Protein AF-X0Y8G6-F1 (afdb_monomer)

Nearest PDB structures (foldseek):
  4ij6-assembly1_B  TM=9.701E-01  e=2.044E-17  Hydrogenobacter thermophilus TK-6
  4ij5-assembly1_B  TM=9.706E-01  e=1.224E-16  Hydrogenobacter thermophilus TK-6
  1ebb-assembly1_A  TM=9.649E-01  e=7.868E-13  Geobacillus stearothermophilus
  6nru-assembly5_E  TM=8.927E-01  e=8.252E-11  Shigella flexneri 2a
  6e4b-assembly2_C  TM=8.957E-01  e=1.330E-10  Escherichia coli K-12

Secondary structure (DSSP, 8-state):
-------HHHHHHHHHHHHHHTTS-EEEEEE-SSHHHHHHHHHHHHHHT-PEEE-GGGPPP--GGGTT--HHHHHHH-HHHHHHHHH-GGG---TTS--HHHHHHHHHHHHHHHHHHSTT-EEEEE--HHHHHHHHHHHTT--GGGGGGS---TT-EEEEEEETTEEEEEEEEE-GGGTT-

Sequence (181 aa):
WVDIDLDETGLRQAEAVAARVARWEVAAIYSSPLRRAVATAQIIANRLSLPVVPLEGINDMNFGIWQGLSIGEVKENYPELFDLWRYSPQRLEIPQGESLEDVRKRVVATIDDLTARHESATVALVTHRVVCKVLLCHLLGLDNSHFWQIAQDATAINLFEITEGKATVTLLNDTCHLRAL

Structure (mmCIF, N/CA/C/O backbone):
data_AF-X0Y8G6-F1
#
_entry.id   AF-X0Y8G6-F1
#
loop_
_atom_site.group_PDB
_atom_site.id
_atom_site.type_symbol
_atom_site.label_atom_id
_atom_site.label_alt_id
_atom_site.label_comp_id
_atom_site.label_asym_id
_atom_site.label_entity_id
_atom_site.label_seq_id
_atom_site.pdbx_PDB_ins_code
_atom_site.Cartn_x
_atom_site.Cartn_y
_atom_site.Cartn_z
_atom_site.occupancy
_atom_site.B_iso_or_equiv
_atom_site.auth_seq_id
_atom_site.auth_comp_id
_atom_site.auth_asym_id
_atom_site.auth_atom_id
_atom_site.pdbx_PDB_model_num
ATOM 1 N N . TRP A 1 1 ? -13.066 9.972 1.478 1.00 86.44 1 TRP A N 1
ATOM 2 C CA . TRP A 1 1 ? -11.636 9.972 1.834 1.00 86.44 1 TRP A CA 1
ATOM 3 C C . TRP A 1 1 ? -11.166 11.388 2.066 1.00 86.44 1 TRP A C 1
ATOM 5 O O . TRP A 1 1 ? -11.533 12.264 1.293 1.00 86.44 1 TRP A O 1
ATOM 15 N N . VAL A 1 2 ? -10.364 11.609 3.102 1.00 85.94 2 VAL A N 1
ATOM 16 C CA . VAL A 1 2 ? -9.588 12.840 3.253 1.00 85.94 2 VAL A CA 1
ATOM 17 C C . VAL A 1 2 ? -8.420 12.802 2.267 1.00 85.94 2 VAL A C 1
ATOM 19 O O . VAL A 1 2 ? -7.620 11.856 2.256 1.00 85.94 2 VAL A O 1
ATOM 22 N N . ASP A 1 3 ? -8.354 13.821 1.418 1.00 90.44 3 ASP A N 1
ATOM 23 C CA . ASP A 1 3 ? -7.366 13.934 0.355 1.00 90.44 3 ASP A CA 1
ATOM 24 C C . ASP A 1 3 ? -6.454 15.132 0.617 1.00 90.44 3 ASP A C 1
ATOM 26 O O . ASP A 1 3 ? -6.884 16.284 0.592 1.00 90.44 3 ASP A O 1
ATOM 30 N N . ILE A 1 4 ? -5.204 14.830 0.950 1.00 92.50 4 ILE A N 1
ATOM 31 C CA . ILE A 1 4 ? -4.207 15.787 1.430 1.00 92.50 4 ILE A CA 1
ATOM 32 C C . ILE A 1 4 ? -2.941 15.668 0.594 1.00 92.50 4 ILE A C 1
ATOM 34 O O . ILE A 1 4 ? -2.627 14.592 0.075 1.00 92.50 4 ILE A O 1
ATOM 38 N N . ASP A 1 5 ? -2.228 16.783 0.484 1.00 95.88 5 ASP A N 1
ATOM 39 C CA . ASP A 1 5 ? -0.927 16.848 -0.171 1.00 95.88 5 ASP A CA 1
ATOM 40 C C . ASP A 1 5 ? 0.184 16.258 0.707 1.00 95.88 5 ASP A C 1
ATOM 42 O O . ASP A 1 5 ? 0.020 16.058 1.913 1.00 95.88 5 ASP A O 1
ATOM 46 N N . LEU A 1 6 ? 1.329 15.976 0.082 1.00 96.69 6 LEU A N 1
ATOM 47 C CA . LEU A 1 6 ? 2.559 15.665 0.806 1.00 96.69 6 LEU A CA 1
ATOM 48 C C . LEU A 1 6 ? 3.086 16.922 1.506 1.00 96.69 6 LEU A C 1
ATOM 50 O O . LEU A 1 6 ? 3.032 18.017 0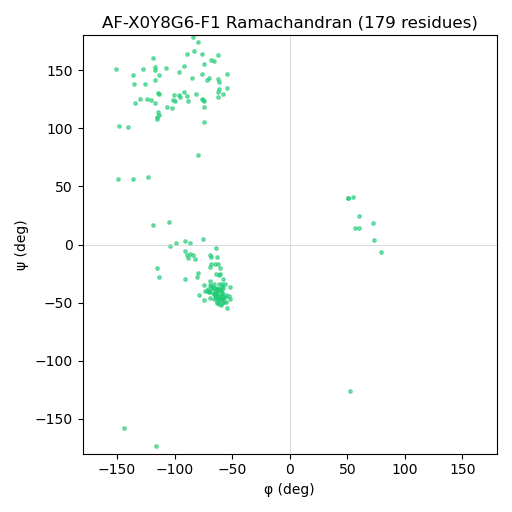.947 1.00 96.69 6 LEU A O 1
ATOM 54 N N . ASP A 1 7 ? 3.647 16.744 2.699 1.00 97.44 7 ASP A N 1
ATOM 55 C CA . ASP A 1 7 ? 4.467 17.768 3.343 1.00 97.44 7 ASP A CA 1
ATOM 56 C C . ASP A 1 7 ? 5.927 17.716 2.840 1.00 97.44 7 ASP A C 1
ATOM 58 O O . ASP A 1 7 ? 6.303 16.870 2.023 1.00 97.44 7 ASP A O 1
ATOM 62 N N . GLU A 1 8 ? 6.774 18.625 3.332 1.00 97.50 8 GLU A N 1
ATOM 63 C CA . GLU A 1 8 ? 8.194 18.689 2.953 1.00 97.50 8 GLU A CA 1
ATOM 64 C C . GLU A 1 8 ? 8.955 17.389 3.256 1.00 97.50 8 GLU A C 1
ATOM 66 O O . GLU A 1 8 ? 9.834 16.983 2.490 1.00 97.50 8 GLU A O 1
ATOM 71 N N . THR A 1 9 ? 8.609 16.709 4.353 1.00 97.81 9 THR A N 1
ATOM 72 C CA . THR A 1 9 ? 9.230 15.430 4.717 1.00 97.81 9 THR A CA 1
ATOM 73 C C . THR A 1 9 ? 8.808 14.348 3.729 1.00 97.81 9 THR A C 1
ATOM 75 O O . THR A 1 9 ? 9.664 13.637 3.203 1.00 97.81 9 THR A O 1
ATOM 78 N N . GLY A 1 10 ? 7.518 14.269 3.407 1.00 98.06 10 GLY A N 1
ATOM 79 C CA . GLY A 1 10 ? 6.951 13.348 2.429 1.00 98.06 10 GLY A CA 1
ATOM 80 C C . GLY A 1 10 ? 7.537 13.540 1.032 1.00 98.06 10 GLY A C 1
ATOM 81 O O . GLY A 1 10 ? 7.837 12.554 0.365 1.00 98.06 10 GLY A O 1
ATOM 82 N N . LEU A 1 11 ? 7.790 14.782 0.609 1.00 98.38 11 LEU A N 1
ATOM 83 C CA . LEU A 1 11 ? 8.470 15.071 -0.660 1.00 98.38 11 LEU A CA 1
ATOM 84 C C . LEU A 1 11 ? 9.909 14.530 -0.676 1.00 98.38 11 LEU A C 1
ATOM 86 O O . LEU A 1 11 ? 10.308 13.857 -1.626 1.00 98.38 11 LEU A O 1
ATOM 90 N N . ARG A 1 12 ? 10.684 14.760 0.393 1.00 98.31 12 ARG A N 1
ATOM 91 C CA . ARG A 1 12 ? 12.059 14.234 0.515 1.00 98.31 12 ARG A CA 1
ATOM 92 C C . ARG A 1 12 ? 12.090 12.704 0.550 1.00 98.31 12 ARG A C 1
ATOM 94 O O . ARG A 1 12 ? 12.954 12.089 -0.074 1.00 98.31 12 ARG A O 1
ATOM 101 N N . GLN A 1 13 ? 11.142 12.091 1.255 1.00 98.62 13 GLN A N 1
ATOM 102 C CA . GLN A 1 13 ? 10.979 10.638 1.306 1.00 98.62 13 GLN A CA 1
ATOM 103 C C . GLN A 1 13 ? 10.600 10.063 -0.068 1.00 98.62 13 GLN A C 1
ATOM 105 O O . GLN A 1 13 ? 11.185 9.068 -0.495 1.00 98.62 13 GLN A O 1
ATOM 110 N N . ALA A 1 14 ? 9.692 10.720 -0.797 1.00 98.62 14 ALA A N 1
ATOM 111 C CA . ALA A 1 14 ? 9.292 10.326 -2.146 1.00 98.62 14 ALA A CA 1
ATOM 112 C C . ALA A 1 14 ? 10.473 10.352 -3.139 1.00 98.62 14 ALA A C 1
ATOM 114 O O . ALA A 1 14 ? 10.628 9.445 -3.957 1.00 98.62 14 ALA A O 1
ATOM 115 N N . GLU A 1 15 ? 11.360 11.343 -3.035 1.00 98.50 15 GLU A N 1
ATOM 116 C CA . GLU A 1 15 ? 12.586 11.386 -3.841 1.00 98.50 15 GLU A CA 1
ATOM 117 C C . GLU A 1 15 ? 13.557 10.248 -3.505 1.00 98.50 15 GLU A C 1
ATOM 119 O O . GLU A 1 15 ? 14.121 9.608 -4.401 1.00 98.50 15 GLU A O 1
ATOM 124 N N . ALA A 1 16 ? 13.731 9.949 -2.216 1.00 98.56 16 ALA A N 1
ATOM 125 C CA . ALA A 1 16 ? 14.598 8.863 -1.773 1.00 98.56 16 ALA A CA 1
ATOM 126 C C . ALA A 1 16 ? 14.076 7.489 -2.225 1.00 98.56 16 ALA A C 1
ATOM 128 O O . ALA A 1 16 ? 14.856 6.663 -2.716 1.00 98.56 16 ALA A O 1
ATOM 129 N N . VAL A 1 17 ? 12.764 7.239 -2.116 1.00 98.62 17 VAL A N 1
ATOM 130 C CA . VAL A 1 17 ? 12.170 5.981 -2.588 1.00 98.62 17 VAL A CA 1
ATOM 131 C C . VAL A 1 17 ? 12.238 5.884 -4.109 1.00 98.62 17 VAL A C 1
ATOM 133 O O . VAL A 1 17 ? 12.571 4.821 -4.622 1.00 98.62 17 VAL A O 1
ATOM 136 N N . ALA A 1 18 ? 12.057 6.983 -4.848 1.00 98.56 18 ALA A N 1
ATOM 137 C CA . ALA A 1 18 ? 12.226 6.990 -6.299 1.00 98.56 18 ALA A CA 1
ATOM 138 C C . ALA A 1 18 ? 13.650 6.588 -6.713 1.00 98.56 18 ALA A C 1
ATOM 140 O O . ALA A 1 18 ? 13.821 5.755 -7.605 1.00 98.56 18 ALA A O 1
ATOM 141 N N . ALA A 1 19 ? 14.681 7.116 -6.043 1.00 98.12 19 ALA A N 1
ATOM 142 C CA . ALA A 1 19 ? 16.067 6.706 -6.279 1.00 98.12 19 ALA A CA 1
ATOM 143 C C . ALA A 1 19 ? 16.294 5.216 -5.974 1.00 98.12 19 ALA A C 1
ATOM 145 O O . ALA A 1 19 ? 17.008 4.528 -6.705 1.00 98.12 19 ALA A O 1
ATOM 146 N N . ARG A 1 20 ? 15.665 4.696 -4.914 1.00 97.94 20 ARG A N 1
ATOM 147 C CA . ARG A 1 20 ? 15.754 3.280 -4.546 1.00 97.94 20 ARG A CA 1
ATOM 148 C C . ARG A 1 20 ? 15.039 2.371 -5.544 1.00 97.94 20 ARG A C 1
ATOM 150 O O . ARG A 1 20 ? 15.587 1.309 -5.848 1.00 97.94 20 ARG A O 1
ATOM 157 N N . VAL A 1 21 ? 13.866 2.784 -6.028 1.00 98.00 21 VAL A N 1
ATOM 158 C CA . VAL A 1 21 ? 13.015 2.054 -6.983 1.00 98.00 21 VAL A CA 1
ATOM 159 C C . VAL A 1 21 ? 13.651 1.983 -8.374 1.00 98.00 21 VAL A C 1
ATOM 161 O O . VAL A 1 21 ? 13.553 0.958 -9.038 1.00 98.00 21 VAL A O 1
ATOM 164 N N . ALA A 1 22 ? 14.424 2.994 -8.772 1.00 97.25 22 ALA A N 1
ATOM 165 C CA . ALA A 1 22 ? 15.166 2.996 -10.039 1.00 97.25 22 ALA A CA 1
ATOM 166 C C . ALA A 1 22 ? 16.265 1.934 -10.171 1.00 97.25 22 ALA A C 1
ATOM 168 O O . ALA A 1 22 ? 16.897 1.827 -11.217 1.00 97.25 22 ALA A O 1
ATOM 169 N N . ARG A 1 23 ? 16.501 1.140 -9.124 1.00 97.19 23 ARG A N 1
ATOM 170 C CA . ARG A 1 23 ? 17.415 -0.005 -9.168 1.00 97.19 23 ARG A CA 1
ATOM 171 C C . ARG A 1 23 ? 16.765 -1.281 -9.710 1.00 97.19 23 ARG A C 1
ATOM 173 O O . ARG A 1 23 ? 17.485 -2.253 -9.909 1.00 97.19 23 ARG A O 1
ATOM 180 N N . TRP A 1 24 ? 15.447 -1.290 -9.896 1.00 97.56 24 TRP A N 1
ATOM 181 C CA . TRP A 1 24 ? 14.709 -2.389 -10.517 1.00 97.56 24 TRP A CA 1
ATOM 182 C C . TRP A 1 24 ? 14.231 -1.991 -11.917 1.00 97.56 24 TRP A C 1
ATOM 184 O O . TRP A 1 24 ? 13.965 -0.817 -12.177 1.00 97.56 24 TRP A O 1
ATOM 194 N N . GLU A 1 25 ? 14.078 -2.976 -12.801 1.00 96.94 25 GLU A N 1
ATOM 195 C CA . GLU A 1 25 ? 13.485 -2.795 -14.131 1.00 96.94 25 GLU A CA 1
ATOM 196 C C . GLU A 1 25 ? 11.954 -2.752 -14.029 1.00 96.94 25 GLU A C 1
ATOM 198 O O . GLU A 1 25 ? 11.255 -3.732 -14.280 1.00 96.94 25 GLU A O 1
ATOM 203 N N . VAL A 1 26 ? 11.423 -1.610 -13.589 1.00 98.38 26 VAL A N 1
ATOM 204 C CA . VAL A 1 26 ? 9.975 -1.391 -13.469 1.00 98.38 26 VAL A CA 1
ATOM 205 C C . VAL A 1 26 ? 9.372 -1.153 -14.855 1.00 98.38 26 VAL A C 1
ATOM 207 O O . VAL A 1 26 ? 9.788 -0.244 -15.565 1.00 98.38 26 VAL A O 1
ATOM 210 N N . ALA A 1 27 ? 8.362 -1.939 -15.219 1.00 98.19 27 ALA A N 1
ATOM 211 C CA . ALA A 1 27 ? 7.655 -1.841 -16.495 1.00 98.19 27 ALA A CA 1
ATOM 212 C C . ALA A 1 27 ? 6.426 -0.917 -16.434 1.00 98.19 27 ALA A C 1
ATOM 214 O O . ALA A 1 27 ? 6.056 -0.305 -17.435 1.00 98.19 27 ALA A O 1
ATOM 215 N N . ALA A 1 28 ? 5.782 -0.805 -15.268 1.00 98.31 28 ALA A N 1
ATOM 216 C CA . ALA A 1 28 ? 4.602 0.034 -15.079 1.00 98.31 28 ALA A CA 1
ATOM 217 C C . ALA A 1 28 ? 4.484 0.551 -13.640 1.00 98.31 28 ALA A C 1
ATOM 219 O O . ALA A 1 28 ? 4.902 -0.114 -12.689 1.00 98.31 28 ALA A O 1
ATOM 220 N N . ILE A 1 29 ? 3.871 1.728 -13.490 1.00 98.75 29 ILE A N 1
ATOM 221 C CA . ILE A 1 29 ? 3.595 2.360 -12.198 1.00 98.75 29 ILE A CA 1
ATOM 222 C C . ILE A 1 29 ? 2.090 2.567 -12.066 1.00 98.75 29 ILE A C 1
ATOM 224 O O . ILE A 1 29 ? 1.473 3.243 -12.892 1.00 98.75 29 ILE A O 1
ATOM 228 N N . TYR A 1 30 ? 1.517 2.033 -10.993 1.00 98.81 30 TYR A N 1
ATOM 229 C CA . TYR A 1 30 ? 0.129 2.261 -10.616 1.00 98.81 30 TYR A CA 1
ATOM 230 C C . TYR A 1 30 ? 0.048 3.043 -9.314 1.00 98.81 30 TYR A C 1
ATOM 232 O O . TYR A 1 30 ? 0.865 2.861 -8.409 1.00 98.81 30 TYR A O 1
ATOM 240 N N . SER A 1 31 ? -0.965 3.892 -9.203 1.00 98.81 31 SER A N 1
ATOM 241 C CA . SER A 1 31 ? -1.185 4.687 -8.000 1.00 98.81 31 SER A CA 1
ATOM 242 C C . SER A 1 31 ? -2.645 4.696 -7.588 1.00 98.81 31 SER A C 1
ATOM 244 O O . SER A 1 31 ? -3.540 4.715 -8.432 1.00 98.81 31 SER A O 1
ATOM 246 N N . SER A 1 32 ? -2.884 4.735 -6.279 1.00 98.56 32 SER A N 1
ATOM 247 C CA . SER A 1 32 ? -4.166 5.203 -5.759 1.00 98.56 32 SER A CA 1
ATOM 248 C C . SER A 1 32 ? -4.480 6.602 -6.311 1.00 98.56 32 SER A C 1
ATOM 250 O O . SER A 1 32 ? -3.569 7.416 -6.461 1.00 98.56 32 SER A O 1
ATOM 252 N N . PRO A 1 33 ? -5.763 6.929 -6.547 1.00 97.56 33 PRO A N 1
ATOM 253 C CA . PRO A 1 33 ? -6.157 8.243 -7.058 1.00 97.56 33 PRO A CA 1
ATOM 254 C C . PRO A 1 33 ? -5.938 9.404 -6.070 1.00 97.56 33 PRO A C 1
ATOM 256 O O . PRO A 1 33 ? -6.058 10.558 -6.471 1.00 97.56 33 PRO A O 1
ATOM 259 N N . LEU A 1 34 ? -5.638 9.144 -4.789 1.00 97.62 34 LEU A N 1
ATOM 260 C CA . LEU A 1 34 ? -5.465 10.209 -3.791 1.00 97.62 34 LEU A CA 1
ATOM 261 C C . LEU A 1 34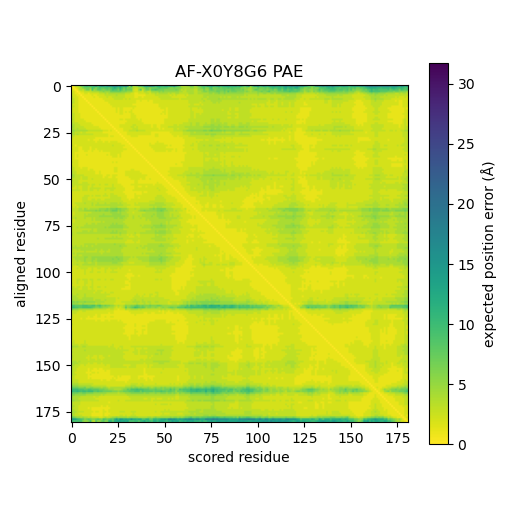 ? -4.169 10.989 -4.022 1.00 97.62 34 LEU A C 1
ATOM 263 O O . LEU A 1 34 ? -3.119 10.404 -4.298 1.00 97.62 34 LEU A O 1
ATOM 267 N N . ARG A 1 35 ? -4.215 12.309 -3.824 1.00 97.62 35 ARG A N 1
ATOM 268 C CA . ARG A 1 35 ? -3.145 13.261 -4.168 1.00 97.62 35 ARG A CA 1
ATOM 269 C C . ARG A 1 35 ? -1.793 12.878 -3.584 1.00 97.62 35 ARG A C 1
ATOM 271 O O . ARG A 1 35 ? -0.808 12.872 -4.312 1.00 97.62 35 ARG A O 1
ATOM 278 N N . ARG A 1 36 ? -1.737 12.470 -2.312 1.00 98.00 36 ARG A N 1
ATOM 279 C CA . ARG A 1 36 ? -0.501 11.980 -1.663 1.00 98.00 36 ARG A CA 1
ATOM 280 C C . ARG A 1 36 ? 0.143 10.777 -2.370 1.00 98.00 36 ARG A C 1
ATOM 282 O O . ARG A 1 36 ? 1.370 10.691 -2.451 1.00 98.00 36 ARG A O 1
ATOM 289 N N . ALA A 1 37 ? -0.669 9.856 -2.892 1.00 98.56 37 ALA A N 1
ATOM 290 C CA . ALA A 1 37 ? -0.189 8.680 -3.611 1.00 98.56 37 ALA A CA 1
ATOM 291 C C . ALA A 1 37 ? 0.198 9.052 -5.046 1.00 98.56 37 ALA A C 1
ATOM 293 O O . ALA A 1 37 ? 1.270 8.669 -5.509 1.00 98.56 37 ALA A O 1
ATOM 294 N N . VAL A 1 38 ? -0.619 9.861 -5.728 1.00 98.56 38 VAL A N 1
ATOM 295 C CA . VAL A 1 38 ? -0.319 10.385 -7.069 1.00 98.56 38 VAL A CA 1
ATOM 296 C C . VAL A 1 38 ? 0.986 11.181 -7.070 1.00 98.56 38 VAL A C 1
ATOM 298 O O . VAL A 1 38 ? 1.834 10.933 -7.918 1.00 98.56 38 VAL A O 1
ATOM 301 N N . ALA A 1 39 ? 1.198 12.072 -6.101 1.00 98.56 39 ALA A N 1
ATOM 302 C CA . ALA A 1 39 ? 2.418 12.870 -5.991 1.00 98.56 39 ALA A CA 1
ATOM 303 C C . ALA A 1 39 ? 3.664 11.989 -5.800 1.00 98.56 39 ALA A C 1
ATOM 305 O O . ALA A 1 39 ? 4.642 12.140 -6.531 1.00 98.56 39 ALA A O 1
ATOM 306 N N . THR A 1 40 ? 3.607 11.015 -4.883 1.00 98.81 40 THR A N 1
ATOM 307 C CA . THR A 1 40 ? 4.696 10.042 -4.685 1.00 98.81 40 THR A CA 1
ATOM 308 C C . THR A 1 40 ? 4.959 9.232 -5.960 1.00 98.81 40 THR A C 1
ATOM 310 O O . THR A 1 40 ? 6.105 9.095 -6.387 1.00 98.81 40 THR A O 1
ATOM 313 N N . ALA A 1 41 ? 3.904 8.732 -6.609 1.00 98.81 41 ALA A N 1
ATOM 314 C CA . ALA A 1 41 ? 4.013 7.979 -7.855 1.00 98.81 41 ALA A CA 1
ATOM 315 C C . ALA A 1 41 ? 4.599 8.819 -8.992 1.00 98.81 41 ALA A C 1
ATOM 317 O O . ALA A 1 41 ? 5.411 8.305 -9.753 1.00 98.81 41 ALA A O 1
ATOM 318 N N . GLN A 1 42 ? 4.243 10.102 -9.083 1.00 98.75 42 GLN A N 1
ATOM 319 C CA . GLN A 1 42 ? 4.760 11.007 -10.104 1.00 98.75 42 GLN A CA 1
ATOM 320 C C . GLN A 1 42 ? 6.262 11.252 -9.934 1.00 98.75 42 GLN A C 1
ATOM 322 O O . GLN A 1 42 ? 6.991 11.287 -10.921 1.00 98.75 42 GLN A O 1
ATOM 327 N N . ILE A 1 43 ? 6.743 11.370 -8.695 1.00 98.81 43 ILE A N 1
ATOM 328 C CA . ILE A 1 43 ? 8.178 11.506 -8.402 1.00 98.81 43 ILE A CA 1
ATOM 329 C C . ILE A 1 43 ? 8.944 10.243 -8.838 1.00 98.81 43 ILE A C 1
ATOM 331 O O . ILE A 1 43 ? 9.994 10.342 -9.477 1.00 98.81 43 ILE A O 1
ATOM 335 N N . ILE A 1 44 ? 8.389 9.052 -8.583 1.00 98.81 44 ILE A N 1
ATOM 336 C CA . ILE A 1 44 ? 8.952 7.780 -9.067 1.00 98.81 44 ILE A CA 1
ATOM 337 C C . ILE A 1 44 ? 8.934 7.735 -10.604 1.00 98.81 44 ILE A C 1
ATOM 339 O O . ILE A 1 44 ? 9.964 7.490 -11.230 1.00 98.81 44 ILE A O 1
ATOM 343 N N . ALA A 1 45 ? 7.789 8.031 -11.214 1.00 98.50 45 ALA A N 1
ATOM 344 C CA . ALA A 1 45 ? 7.570 8.047 -12.658 1.00 98.50 45 ALA A CA 1
ATOM 345 C C . ALA A 1 45 ? 8.529 8.971 -13.405 1.00 98.50 45 ALA A C 1
ATOM 347 O O . ALA A 1 45 ? 9.128 8.553 -14.394 1.00 98.50 45 ALA A O 1
ATOM 348 N N . ASN A 1 46 ? 8.736 10.189 -12.904 1.00 98.50 46 ASN A N 1
ATOM 349 C CA . ASN A 1 46 ? 9.655 11.155 -13.501 1.00 98.50 46 ASN A CA 1
ATOM 350 C C . ASN A 1 46 ? 11.084 10.605 -13.562 1.00 98.50 46 ASN A C 1
ATOM 352 O O . ASN A 1 46 ? 11.767 10.776 -14.568 1.00 98.50 46 ASN A O 1
ATOM 356 N N . ARG A 1 47 ? 11.530 9.909 -12.509 1.00 98.25 47 ARG A N 1
ATOM 357 C CA . ARG A 1 47 ? 12.863 9.297 -12.475 1.00 98.25 47 ARG A CA 1
ATOM 358 C C . ARG A 1 47 ? 12.990 8.116 -13.440 1.00 98.25 47 ARG A C 1
ATOM 360 O O . ARG A 1 47 ? 14.063 7.918 -13.999 1.00 98.25 47 ARG A O 1
ATOM 367 N N . LEU A 1 48 ? 11.922 7.344 -13.633 1.00 98.12 48 LEU A N 1
ATOM 368 C CA . LEU A 1 48 ? 11.916 6.163 -14.506 1.00 98.12 48 LEU A CA 1
ATOM 369 C C . LEU A 1 48 ? 11.508 6.465 -15.952 1.00 98.12 48 LEU A C 1
ATOM 371 O O . LEU A 1 48 ? 11.583 5.579 -16.794 1.00 98.12 48 LEU A O 1
ATOM 375 N N . SER A 1 49 ? 11.094 7.699 -16.254 1.00 98.12 49 SER A N 1
ATOM 376 C CA . SER A 1 49 ? 10.497 8.078 -17.544 1.00 98.12 49 SER A CA 1
ATOM 377 C C . SER A 1 49 ? 9.285 7.213 -17.927 1.00 98.12 49 SER A C 1
ATOM 379 O O . SER A 1 49 ? 9.119 6.833 -19.085 1.00 98.12 49 SER A O 1
ATOM 381 N N . LEU A 1 50 ? 8.428 6.904 -16.948 1.00 98.31 50 LEU A N 1
ATOM 382 C CA . LEU A 1 50 ? 7.213 6.096 -17.117 1.00 98.31 50 LEU A CA 1
ATOM 383 C C . LEU A 1 50 ? 5.955 6.916 -16.801 1.00 98.31 50 LEU A C 1
ATOM 385 O O . LEU A 1 50 ? 6.021 7.832 -15.985 1.00 98.31 50 LEU A O 1
ATOM 389 N N . PRO A 1 51 ? 4.791 6.598 -17.392 1.00 98.12 51 PRO A N 1
ATOM 390 C CA . PRO A 1 51 ? 3.524 7.189 -16.973 1.00 98.12 51 PRO A CA 1
ATOM 391 C C . PRO A 1 51 ? 3.038 6.598 -15.639 1.00 98.12 51 PRO A C 1
ATOM 393 O O . PRO A 1 51 ? 3.344 5.453 -15.301 1.00 98.12 51 PRO A O 1
ATOM 396 N N . VAL A 1 52 ? 2.214 7.359 -14.912 1.00 98.56 52 VAL A N 1
ATOM 397 C CA . VAL A 1 52 ? 1.449 6.856 -13.760 1.00 98.56 52 VAL A CA 1
ATOM 398 C C . VAL A 1 52 ? 0.051 6.465 -14.223 1.00 98.56 52 VAL A C 1
ATOM 400 O O . VAL A 1 52 ? -0.655 7.279 -14.819 1.00 98.56 52 VAL A O 1
ATOM 403 N N . VAL A 1 53 ? -0.370 5.239 -13.918 1.00 98.31 53 VAL A N 1
ATOM 404 C CA . VAL A 1 53 ? -1.722 4.750 -14.210 1.00 98.31 53 VAL A CA 1
ATOM 405 C C . VAL A 1 53 ? -2.563 4.762 -12.926 1.00 98.31 53 VAL A C 1
ATOM 407 O O . VAL A 1 53 ? -2.225 4.057 -11.970 1.00 98.31 53 VAL A O 1
ATOM 410 N N . PRO A 1 54 ? -3.660 5.538 -12.858 1.00 97.56 54 PRO A N 1
ATOM 411 C CA . PRO A 1 54 ? -4.575 5.488 -11.722 1.00 97.56 54 PRO A CA 1
ATOM 412 C C . PRO A 1 54 ? -5.196 4.098 -11.564 1.00 97.56 54 PRO A C 1
ATOM 414 O O . PRO A 1 54 ? -5.573 3.461 -12.548 1.00 97.56 54 PRO A O 1
ATOM 417 N N . LEU A 1 55 ? -5.320 3.633 -10.322 1.00 98.06 55 LEU A N 1
ATOM 418 C CA . LEU A 1 55 ? -5.872 2.325 -9.999 1.00 98.06 55 LEU A CA 1
ATOM 419 C C . LEU A 1 55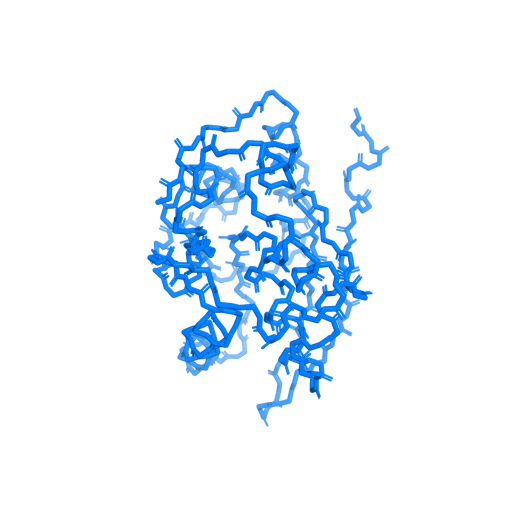 ? -6.755 2.403 -8.748 1.00 98.06 55 LEU A C 1
ATOM 421 O O . LEU A 1 55 ? -6.277 2.413 -7.614 1.00 98.06 55 LEU A O 1
ATOM 425 N N . GLU A 1 56 ? -8.070 2.433 -8.962 1.00 97.38 56 GLU A N 1
ATOM 426 C CA . GLU A 1 56 ? -9.073 2.575 -7.892 1.00 97.38 56 GLU A CA 1
ATOM 427 C C . GLU A 1 56 ? -9.037 1.432 -6.873 1.00 97.38 56 GLU A C 1
ATOM 429 O O . GLU A 1 56 ? -9.223 1.640 -5.676 1.00 97.38 56 GLU A O 1
ATOM 434 N N . GLY A 1 57 ? -8.729 0.216 -7.323 1.00 98.00 57 GLY A N 1
ATOM 435 C CA . GLY A 1 57 ? -8.688 -0.965 -6.466 1.00 98.00 57 GLY A CA 1
ATOM 436 C C . GLY A 1 57 ? -7.669 -0.895 -5.323 1.00 98.00 57 GLY A C 1
ATOM 437 O O . GLY A 1 57 ? -7.843 -1.565 -4.303 1.00 98.00 57 GLY A O 1
ATOM 438 N N . ILE A 1 58 ? -6.660 -0.022 -5.446 1.00 98.44 58 ILE A N 1
ATOM 439 C CA . ILE A 1 58 ? -5.648 0.251 -4.415 1.00 98.44 58 ILE A CA 1
ATOM 440 C C . ILE A 1 58 ? -5.873 1.596 -3.699 1.00 98.44 58 ILE A C 1
ATOM 442 O O . ILE A 1 58 ? -4.947 2.124 -3.087 1.00 98.44 58 ILE A O 1
ATOM 446 N N . ASN A 1 59 ? -7.077 2.176 -3.755 1.00 98.31 59 ASN A N 1
ATOM 447 C CA . ASN A 1 59 ? -7.428 3.372 -2.981 1.00 98.31 59 ASN A CA 1
ATOM 448 C C . ASN A 1 59 ? -7.428 3.095 -1.462 1.00 98.31 59 ASN A C 1
ATOM 450 O O . ASN A 1 59 ? -7.544 1.942 -1.046 1.00 98.31 59 ASN A O 1
ATOM 454 N N . ASP A 1 60 ? -7.275 4.123 -0.622 1.00 97.44 60 ASP A N 1
ATOM 455 C CA . ASP A 1 60 ? -7.202 3.961 0.840 1.00 97.44 60 ASP A CA 1
ATOM 456 C C . ASP A 1 60 ? -8.501 3.377 1.415 1.00 97.44 60 ASP A C 1
ATOM 458 O O . ASP A 1 60 ? -9.550 3.408 0.770 1.00 97.44 60 ASP A O 1
ATOM 4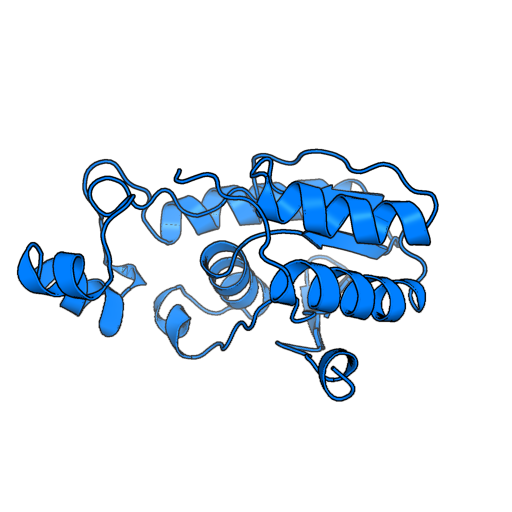62 N N . MET A 1 61 ? -8.449 2.867 2.643 1.00 97.69 61 MET A N 1
ATOM 463 C CA . MET A 1 61 ? -9.650 2.427 3.349 1.00 97.69 61 MET A CA 1
ATOM 464 C C . MET A 1 61 ? -10.592 3.614 3.566 1.00 97.69 61 MET A C 1
ATOM 466 O O . MET A 1 61 ? -10.192 4.683 4.044 1.00 97.69 61 MET A O 1
ATOM 470 N N . ASN A 1 62 ? -11.867 3.441 3.233 1.00 97.38 62 ASN A N 1
ATOM 471 C CA . ASN A 1 62 ? -12.878 4.400 3.632 1.00 97.38 62 ASN A CA 1
ATOM 472 C C . ASN A 1 62 ? -13.187 4.235 5.126 1.00 97.38 62 ASN A C 1
ATOM 474 O O . ASN A 1 62 ? -13.904 3.331 5.534 1.00 97.38 62 ASN A O 1
ATOM 478 N N . PHE A 1 63 ? -12.698 5.166 5.935 1.00 96.94 63 PHE A N 1
ATOM 479 C CA . PHE A 1 63 ? -12.942 5.198 7.376 1.00 96.94 63 PHE A CA 1
ATOM 480 C C . PHE A 1 63 ? -14.346 5.685 7.790 1.00 96.94 63 PHE A C 1
ATOM 482 O O . PHE A 1 63 ? -14.591 5.853 8.979 1.00 96.94 63 PHE A O 1
ATOM 489 N N . GLY A 1 64 ? -15.268 5.947 6.856 1.00 96.81 64 GLY A N 1
ATOM 490 C CA . GLY A 1 64 ? -16.652 6.318 7.167 1.00 96.81 64 GLY A CA 1
ATOM 491 C C . GLY A 1 64 ? -16.761 7.482 8.150 1.00 96.81 64 GLY A C 1
ATOM 492 O O . GLY A 1 64 ? -16.141 8.527 7.950 1.00 96.81 64 GLY A O 1
ATOM 493 N N . ILE A 1 65 ? -17.503 7.280 9.241 1.00 97.12 65 ILE A N 1
ATOM 494 C CA . ILE A 1 65 ? -17.686 8.285 10.302 1.00 97.12 65 ILE A CA 1
ATOM 495 C C . ILE A 1 65 ? -16.396 8.684 11.044 1.00 97.12 65 ILE A C 1
ATOM 497 O O . ILE A 1 65 ? -16.418 9.642 11.812 1.00 97.12 65 ILE A O 1
ATOM 501 N N . TRP A 1 66 ? -15.277 7.976 10.849 1.00 97.00 66 TRP A N 1
ATOM 502 C CA . TRP A 1 66 ? -13.973 8.350 11.413 1.00 97.00 66 TRP A CA 1
ATOM 503 C C . TRP A 1 66 ? -13.160 9.280 10.503 1.00 97.00 66 TRP A C 1
ATOM 505 O O . TRP A 1 66 ? -12.122 9.788 10.923 1.00 97.00 66 TRP A O 1
ATOM 515 N N . GLN A 1 67 ? -13.587 9.511 9.257 1.00 94.69 67 GLN A N 1
ATOM 516 C CA . GLN A 1 67 ? -12.880 10.404 8.334 1.00 94.69 67 GLN A CA 1
ATOM 517 C C . GLN A 1 67 ? -12.748 11.813 8.928 1.00 94.69 67 GLN A C 1
ATOM 519 O O . GLN A 1 67 ? -13.729 12.415 9.353 1.00 94.69 67 GLN A O 1
ATOM 524 N N . GLY A 1 68 ? -11.527 12.348 8.915 1.00 93.00 68 GLY A N 1
ATOM 525 C CA . GLY A 1 68 ? -11.233 13.695 9.413 1.00 93.00 68 GLY A CA 1
ATOM 526 C C . GLY A 1 68 ? -11.114 13.809 10.934 1.00 93.00 68 GLY A C 1
ATOM 527 O O . GLY A 1 68 ? -10.708 14.865 11.407 1.00 93.00 68 GLY A O 1
ATOM 528 N N . LEU A 1 69 ? -11.400 12.743 11.686 1.00 95.94 69 LEU A N 1
ATOM 529 C CA . LEU A 1 69 ? -11.173 12.705 13.126 1.00 95.94 69 LEU A CA 1
ATOM 530 C C . LEU A 1 69 ? -9.730 12.302 13.435 1.00 95.94 69 LEU A C 1
ATOM 532 O O . LEU A 1 69 ? -9.139 11.430 12.792 1.00 95.94 69 LEU A O 1
ATOM 536 N N . SER A 1 70 ? -9.169 12.904 14.474 1.00 95.81 70 SER A N 1
ATOM 537 C CA . SER A 1 70 ? -7.946 12.428 15.103 1.00 95.81 70 SER A CA 1
ATOM 538 C C . SER A 1 70 ? -8.183 11.098 15.825 1.00 95.81 70 SER A C 1
ATOM 540 O O . SER A 1 70 ? -9.294 10.758 16.229 1.00 95.81 70 SER A O 1
ATOM 542 N N . ILE A 1 71 ? -7.107 10.347 16.067 1.00 94.69 71 ILE A N 1
ATOM 543 C CA . ILE A 1 71 ? -7.176 9.100 16.848 1.00 94.69 71 ILE A CA 1
ATOM 544 C C . ILE A 1 71 ? -7.732 9.357 18.262 1.00 94.69 71 ILE A C 1
ATOM 546 O O . ILE A 1 71 ? -8.428 8.503 18.808 1.00 94.69 71 ILE A O 1
ATOM 550 N N . GLY A 1 72 ? -7.438 10.526 18.847 1.00 97.75 72 GLY A N 1
ATOM 551 C CA . GLY A 1 72 ? -7.969 10.932 20.150 1.00 97.75 72 GLY A CA 1
ATOM 552 C C . GLY A 1 72 ? -9.488 11.083 20.124 1.00 97.75 72 GLY A C 1
ATOM 553 O O . GLY A 1 72 ? -10.167 10.461 20.936 1.00 97.75 72 GLY A O 1
ATOM 554 N N . GLU A 1 73 ? -10.013 11.810 19.137 1.00 97.94 73 GLU A N 1
ATOM 555 C CA . GLU A 1 73 ? -11.459 11.984 18.945 1.00 97.94 73 GLU A CA 1
ATOM 556 C C . GLU A 1 73 ? -12.159 10.660 18.633 1.00 97.94 73 GLU A C 1
ATOM 558 O O . GLU A 1 73 ? -13.239 10.405 19.153 1.00 97.94 73 GLU A O 1
ATOM 563 N N . VAL A 1 74 ? -11.551 9.777 17.830 1.00 97.94 74 VAL A N 1
ATOM 564 C CA . VAL A 1 74 ? -12.111 8.439 17.575 1.00 97.94 74 VAL A CA 1
ATOM 565 C C . VAL A 1 74 ? -12.205 7.630 18.868 1.00 97.94 74 VAL A C 1
ATOM 567 O O . VAL A 1 74 ? -13.233 7.009 19.129 1.00 97.94 74 VAL A O 1
ATOM 570 N N . LYS A 1 75 ? -11.152 7.647 19.691 1.00 97.62 75 LYS A N 1
ATOM 571 C CA . LYS A 1 75 ? -11.121 6.931 20.971 1.00 97.62 75 LYS A CA 1
ATOM 572 C C . LYS A 1 75 ? -12.157 7.473 21.960 1.00 97.62 75 LYS A C 1
ATOM 574 O O . LYS A 1 75 ? -12.735 6.689 22.705 1.00 97.62 75 LYS A O 1
ATOM 579 N N . GLU A 1 76 ? -12.359 8.786 21.988 1.00 98.19 76 GLU A N 1
ATOM 580 C CA . GLU A 1 76 ? -13.316 9.443 22.881 1.00 98.19 76 GLU A CA 1
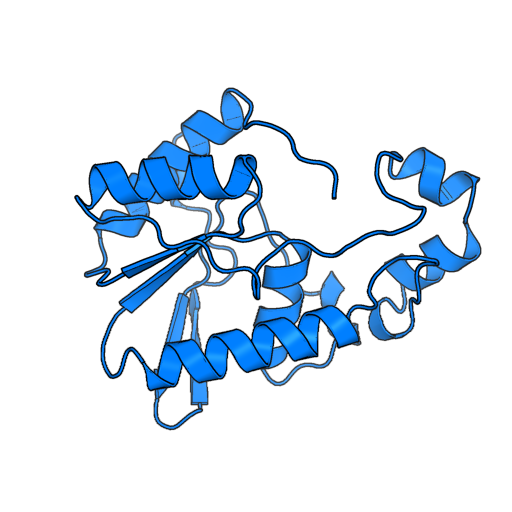ATOM 581 C C . GLU A 1 76 ? -14.766 9.236 22.426 1.00 98.19 76 GLU A C 1
ATOM 583 O O . GLU A 1 76 ? -15.609 8.835 23.225 1.00 98.19 76 GLU A O 1
ATOM 588 N N . ASN A 1 77 ? -15.047 9.443 21.137 1.00 98.00 77 ASN A N 1
ATOM 589 C CA . ASN A 1 77 ? -16.404 9.393 20.591 1.00 98.00 77 ASN A CA 1
ATOM 590 C C . ASN A 1 77 ? -16.893 7.961 20.316 1.00 98.00 77 ASN A C 1
ATOM 592 O O . ASN A 1 77 ? -18.097 7.709 20.352 1.00 98.00 77 ASN A O 1
ATOM 596 N N . TYR A 1 78 ? -15.982 7.022 20.027 1.00 97.81 78 TYR A N 1
ATOM 597 C CA . TYR A 1 78 ? -16.306 5.647 19.623 1.00 97.81 78 TYR A CA 1
ATOM 598 C C . TYR A 1 78 ? -15.423 4.594 20.328 1.00 97.81 78 TYR A C 1
ATOM 600 O O . TYR A 1 78 ? -14.780 3.783 19.651 1.00 97.81 78 TYR A O 1
ATOM 608 N N . PRO A 1 79 ? -15.377 4.557 21.674 1.00 98.00 79 PRO A N 1
ATOM 609 C CA . PRO A 1 79 ? -14.430 3.725 22.423 1.00 98.00 79 PRO A CA 1
ATOM 610 C C . PRO A 1 79 ? -14.546 2.225 22.110 1.00 98.00 79 PRO A C 1
ATOM 612 O O . PRO A 1 79 ? -13.530 1.566 21.910 1.00 98.00 79 PRO A O 1
ATOM 615 N N . GLU A 1 80 ? -15.762 1.688 21.978 1.00 98.00 80 GLU A N 1
ATOM 616 C CA . GLU A 1 80 ? -15.976 0.261 21.684 1.00 98.00 80 GLU A CA 1
ATOM 617 C C . GLU A 1 80 ? -15.458 -0.136 20.292 1.00 98.00 80 GLU A C 1
ATOM 619 O O . GLU A 1 80 ? -14.796 -1.163 20.127 1.00 98.00 80 GLU A O 1
ATOM 624 N N . LEU A 1 81 ? -15.713 0.699 19.279 1.00 98.06 81 LEU A N 1
ATOM 625 C CA . LEU A 1 81 ? -15.197 0.479 17.926 1.00 98.06 81 LEU A CA 1
ATOM 626 C C . LEU A 1 81 ? -13.674 0.664 17.884 1.00 98.06 81 LEU A C 1
ATOM 628 O O . LEU A 1 81 ? -12.975 -0.070 17.186 1.00 98.06 81 LEU A O 1
ATOM 632 N N . PHE A 1 82 ? -13.136 1.609 18.655 1.00 98.19 82 PHE A N 1
ATOM 633 C CA . PHE A 1 82 ? -11.695 1.792 18.784 1.00 98.19 82 PHE A CA 1
ATOM 634 C C . PHE A 1 82 ? -11.009 0.579 19.436 1.00 98.19 82 PHE A C 1
ATOM 636 O O . PHE A 1 82 ? -9.927 0.177 19.001 1.00 98.19 82 PHE A O 1
ATOM 643 N N . ASP A 1 83 ? -11.644 -0.062 20.418 1.00 98.25 83 ASP A N 1
ATOM 644 C CA . ASP A 1 83 ? -11.141 -1.302 21.015 1.00 98.25 83 ASP A CA 1
ATOM 645 C C . ASP A 1 83 ? -11.149 -2.461 20.010 1.00 98.25 83 ASP A C 1
ATOM 647 O O . ASP A 1 83 ? -10.159 -3.195 19.910 1.00 98.25 83 ASP A O 1
ATOM 651 N N . LEU A 1 84 ? -12.202 -2.59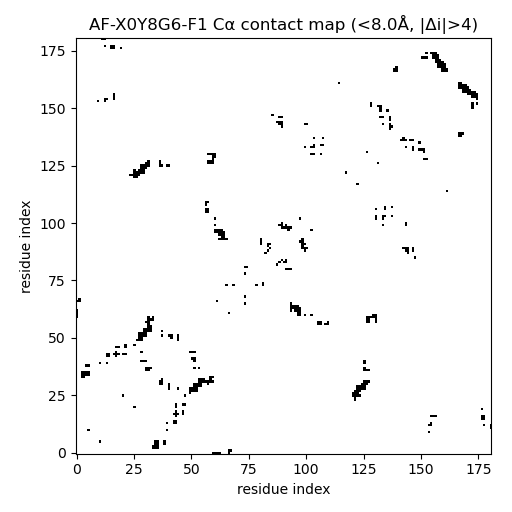2 19.192 1.00 98.12 84 LEU A N 1
ATOM 652 C CA . LEU A 1 84 ? -12.200 -3.542 18.073 1.00 98.12 84 LEU A CA 1
ATOM 653 C C . LEU A 1 84 ? -11.055 -3.248 17.109 1.00 98.12 84 LEU A C 1
ATOM 655 O O . LEU A 1 84 ? -10.306 -4.160 16.775 1.00 98.12 84 LEU A O 1
ATOM 659 N N . TRP A 1 85 ? -10.858 -1.990 16.713 1.00 97.88 85 TRP A N 1
ATOM 660 C CA . TRP A 1 85 ? -9.738 -1.608 15.856 1.00 97.88 85 TRP A CA 1
ATOM 661 C C . TRP A 1 85 ? -8.403 -2.036 16.451 1.00 97.88 85 TRP A C 1
ATOM 663 O O . TRP A 1 85 ? -7.578 -2.586 15.737 1.00 97.88 85 TRP A O 1
ATOM 673 N N . ARG A 1 86 ? -8.186 -1.841 17.752 1.00 96.94 86 ARG A N 1
ATOM 674 C CA . ARG A 1 86 ? -6.910 -2.130 18.416 1.00 96.94 86 ARG A CA 1
ATOM 675 C C . ARG A 1 86 ? -6.643 -3.623 18.614 1.00 96.94 86 ARG A C 1
ATOM 677 O O . ARG A 1 86 ? -5.500 -4.048 18.464 1.00 96.94 86 ARG A O 1
ATOM 684 N N . TYR A 1 87 ? -7.662 -4.401 18.973 1.00 97.69 87 TYR A N 1
ATOM 685 C CA . TYR A 1 87 ? -7.488 -5.778 19.457 1.00 97.69 87 TYR A CA 1
ATOM 686 C C . TYR A 1 87 ? -8.101 -6.849 18.554 1.00 97.69 87 TYR A C 1
ATOM 688 O O . TYR A 1 87 ? -7.754 -8.023 18.662 1.00 97.69 87 TYR A O 1
ATOM 696 N N . SER A 1 88 ? -9.045 -6.492 17.690 1.00 97.94 88 SER A N 1
ATOM 697 C CA . SER A 1 88 ? -9.734 -7.420 16.786 1.00 97.94 88 SER A CA 1
ATOM 698 C C . SER A 1 88 ? -10.144 -6.717 15.484 1.00 97.94 88 SER A C 1
ATOM 700 O O . SER A 1 88 ? -11.334 -6.703 15.149 1.00 97.94 88 SER A O 1
ATOM 702 N N . PRO A 1 89 ? -9.188 -6.113 14.747 1.00 97.88 89 PRO A N 1
ATOM 703 C CA . PRO A 1 89 ? -9.484 -5.251 13.600 1.00 97.88 89 PRO A CA 1
ATOM 704 C C . PRO A 1 89 ? -10.245 -5.972 12.479 1.00 97.88 89 PRO A C 1
ATOM 706 O O . PRO A 1 89 ? -10.995 -5.345 11.742 1.00 97.88 89 PRO A O 1
ATOM 709 N N . GLN A 1 90 ? -10.115 -7.296 12.376 1.00 98.06 90 GLN A N 1
ATOM 710 C CA . GLN A 1 90 ? -10.863 -8.137 11.439 1.00 98.06 90 GLN A CA 1
ATOM 711 C C . GLN A 1 90 ? -12.373 -8.184 11.701 1.00 98.06 90 GLN A C 1
ATOM 713 O O . GLN A 1 90 ? -13.113 -8.643 10.841 1.00 98.06 90 GLN A O 1
ATOM 718 N N . ARG A 1 91 ? -12.826 -7.772 12.892 1.00 98.06 91 ARG A N 1
ATOM 719 C CA . ARG A 1 91 ? -14.248 -7.706 13.259 1.00 98.06 91 ARG A CA 1
ATOM 720 C C . ARG A 1 91 ? -14.801 -6.281 13.244 1.00 98.06 91 ARG A C 1
ATOM 722 O O . ARG A 1 91 ? -15.946 -6.083 13.640 1.00 98.06 91 ARG A O 1
ATOM 729 N N . LEU A 1 92 ? -13.966 -5.289 12.941 1.00 98.12 92 LEU A N 1
ATOM 730 C CA . LEU A 1 92 ? -14.383 -3.897 12.971 1.00 98.12 92 LEU A CA 1
ATOM 731 C C . LEU A 1 92 ? -15.253 -3.593 11.754 1.00 98.12 92 LEU A C 1
ATOM 733 O O . LEU A 1 92 ? -14.798 -3.713 10.619 1.00 98.12 92 LEU A O 1
ATOM 737 N N . GLU A 1 93 ? -16.451 -3.096 12.031 1.00 97.25 93 GLU A N 1
ATOM 738 C CA . GLU A 1 93 ? -17.355 -2.509 11.049 1.00 97.25 93 GLU A CA 1
ATOM 739 C C . GLU A 1 93 ? -17.517 -1.027 11.388 1.00 97.25 93 GLU A C 1
ATOM 741 O O . GLU A 1 93 ? -18.123 -0.676 12.405 1.00 97.25 93 GLU A O 1
ATOM 746 N N . ILE A 1 94 ? -16.931 -0.144 10.575 1.00 96.50 94 ILE A N 1
ATOM 747 C CA . ILE A 1 94 ? -17.054 1.303 10.780 1.00 96.50 94 ILE A CA 1
ATOM 748 C C . ILE A 1 94 ? -18.309 1.782 10.040 1.00 96.50 94 ILE A C 1
ATOM 750 O O . ILE A 1 94 ? -18.395 1.598 8.824 1.00 96.50 94 ILE A O 1
ATOM 754 N N . PRO A 1 95 ? -19.280 2.433 10.709 1.00 97.00 95 PRO A N 1
ATOM 755 C CA . PRO A 1 95 ? -20.458 2.954 10.027 1.00 97.00 95 PRO A CA 1
ATOM 756 C C . PRO A 1 95 ? -20.086 3.872 8.856 1.00 97.00 95 PRO A C 1
ATOM 758 O O . PRO A 1 95 ? -19.232 4.752 8.988 1.00 97.00 95 PRO A O 1
ATOM 761 N N . GLN A 1 96 ? -20.753 3.678 7.712 1.00 96.75 96 GLN A N 1
ATOM 762 C CA . GLN A 1 96 ? -20.503 4.413 6.459 1.00 96.75 96 GLN A CA 1
ATOM 763 C C . GLN A 1 96 ? -19.073 4.248 5.897 1.00 96.75 96 GLN A C 1
ATOM 765 O O . GLN A 1 96 ? -18.649 5.024 5.037 1.00 96.75 96 GLN A O 1
ATOM 770 N N . GLY A 1 97 ? -18.320 3.265 6.395 1.00 96.88 97 GLY A N 1
ATOM 771 C CA . GLY A 1 97 ? -16.966 2.932 5.972 1.00 96.88 97 GLY A CA 1
ATOM 772 C C . GLY A 1 97 ? -16.867 1.539 5.355 1.00 96.88 97 GLY A C 1
ATOM 773 O O . GLY A 1 97 ? -17.870 0.871 5.118 1.00 96.88 97 GLY A O 1
ATOM 774 N N . GLU A 1 98 ? -15.634 1.132 5.083 1.00 97.94 98 GLU A N 1
ATOM 775 C CA . GLU A 1 98 ? -15.268 -0.234 4.707 1.00 97.94 98 GLU A CA 1
ATOM 776 C C . GLU A 1 98 ? -14.890 -1.041 5.957 1.00 97.94 98 GLU A C 1
ATOM 778 O O . GLU A 1 98 ? -14.381 -0.487 6.934 1.00 97.94 98 GLU A O 1
ATOM 783 N N . SER A 1 99 ? -15.063 -2.359 5.904 1.00 98.44 99 SER A N 1
ATOM 784 C CA . SER A 1 99 ? -14.349 -3.299 6.773 1.00 98.44 99 SER A CA 1
ATOM 785 C C . SER A 1 99 ? -12.957 -3.613 6.201 1.00 98.44 99 SER A C 1
ATOM 787 O O . SER A 1 99 ? -12.669 -3.361 5.026 1.00 98.44 99 SER A O 1
ATOM 789 N N . LEU A 1 100 ? -12.072 -4.235 6.993 1.00 98.62 100 LEU A N 1
ATOM 790 C CA . LEU A 1 100 ? -10.817 -4.771 6.439 1.00 98.62 100 LEU A CA 1
ATOM 791 C C . LEU A 1 100 ? -11.061 -5.861 5.384 1.00 98.62 100 LEU A C 1
ATOM 793 O O . LEU A 1 100 ? -10.217 -6.071 4.512 1.00 98.62 100 LEU A O 1
ATOM 797 N N . GLU A 1 101 ? -12.194 -6.558 5.454 1.00 98.56 101 GLU A N 1
ATOM 798 C CA . GLU A 1 101 ? -12.553 -7.590 4.486 1.00 98.56 101 GLU A CA 1
ATOM 799 C C . GLU A 1 101 ? -13.006 -6.993 3.148 1.00 98.56 101 GLU A C 1
ATOM 801 O O . GLU A 1 101 ? -12.663 -7.526 2.094 1.00 98.56 101 GLU A O 1
ATOM 806 N N . ASP A 1 102 ? -13.688 -5.848 3.158 1.00 98.62 102 ASP A N 1
ATOM 807 C CA . ASP A 1 102 ? -14.039 -5.132 1.925 1.00 98.62 102 ASP A CA 1
ATOM 808 C C . ASP A 1 102 ? -12.784 -4.646 1.197 1.00 98.62 102 ASP A C 1
ATOM 810 O O . ASP A 1 102 ? -12.627 -4.890 -0.004 1.00 98.62 102 ASP A O 1
ATOM 814 N N . VAL A 1 103 ? -11.836 -4.063 1.945 1.00 98.75 103 VAL A N 1
ATOM 815 C CA . VAL A 1 103 ? -10.517 -3.681 1.418 1.00 98.75 103 VAL A CA 1
ATOM 816 C C . VAL A 1 103 ? -9.799 -4.902 0.842 1.00 98.75 103 VAL A C 1
ATOM 818 O O . VAL A 1 103 ? -9.256 -4.827 -0.262 1.00 98.75 103 VAL A O 1
ATOM 821 N N . ARG A 1 104 ? -9.821 -6.037 1.556 1.00 98.69 104 ARG A N 1
ATOM 822 C CA . ARG A 1 104 ? -9.185 -7.291 1.129 1.00 98.69 104 ARG A CA 1
ATOM 823 C C . ARG A 1 104 ? -9.745 -7.772 -0.202 1.00 98.69 104 ARG A C 1
ATOM 825 O O . ARG A 1 104 ? -8.974 -8.020 -1.121 1.00 98.69 104 ARG A O 1
ATOM 832 N N . LYS A 1 105 ? -11.068 -7.848 -0.338 1.00 98.56 105 LYS A N 1
ATOM 833 C CA . LYS A 1 105 ? -11.722 -8.300 -1.574 1.00 98.56 105 LYS A CA 1
ATOM 834 C C . LYS A 1 105 ? -11.311 -7.457 -2.776 1.00 98.56 105 LYS A C 1
ATOM 836 O O . LYS A 1 105 ? -10.900 -8.015 -3.792 1.00 98.56 105 LYS A O 1
ATOM 841 N N . ARG A 1 106 ? -11.380 -6.123 -2.668 1.00 98.38 106 ARG A N 1
ATOM 842 C CA . ARG A 1 106 ? -11.055 -5.246 -3.805 1.00 98.38 106 ARG A CA 1
ATOM 843 C C . ARG A 1 106 ? -9.569 -5.240 -4.147 1.00 98.38 106 ARG A C 1
ATOM 845 O O . ARG A 1 106 ? -9.232 -5.245 -5.330 1.00 98.38 106 ARG A O 1
ATOM 852 N N . VAL A 1 107 ? -8.680 -5.248 -3.149 1.00 98.31 107 VAL A N 1
ATOM 853 C CA . VAL A 1 107 ? -7.237 -5.205 -3.416 1.00 98.31 107 VAL A CA 1
ATOM 854 C C . VAL A 1 107 ? -6.767 -6.523 -4.020 1.00 98.31 107 VAL A C 1
ATOM 856 O O . VAL A 1 107 ? -6.032 -6.492 -4.996 1.00 98.31 107 VAL A O 1
ATOM 859 N N . VAL A 1 108 ? -7.251 -7.667 -3.527 1.00 97.69 108 VAL A N 1
ATOM 860 C CA . VAL A 1 108 ? -6.894 -8.988 -4.069 1.00 97.69 108 VAL A CA 1
ATOM 861 C C . VAL A 1 108 ? -7.336 -9.113 -5.522 1.00 97.69 108 VAL A C 1
ATOM 863 O O . VAL A 1 108 ? -6.494 -9.356 -6.377 1.00 97.69 108 VAL A O 1
ATOM 866 N N . ALA A 1 109 ? -8.601 -8.805 -5.828 1.00 98.00 109 ALA A N 1
ATOM 867 C CA . ALA A 1 109 ? -9.093 -8.829 -7.207 1.00 98.00 109 ALA A CA 1
ATOM 868 C C . ALA A 1 109 ? -8.268 -7.928 -8.148 1.00 98.00 109 ALA A C 1
ATOM 870 O O . ALA A 1 109 ? -8.056 -8.250 -9.314 1.00 98.00 109 ALA A O 1
ATOM 871 N N . THR A 1 110 ? -7.772 -6.803 -7.629 1.00 97.94 110 THR A N 1
ATOM 872 C CA . THR A 1 110 ? -6.930 -5.866 -8.382 1.00 97.94 110 THR A CA 1
ATOM 873 C C . THR A 1 110 ? -5.524 -6.409 -8.634 1.00 97.94 110 THR A C 1
ATOM 875 O O . THR A 1 110 ? -4.973 -6.203 -9.714 1.00 97.94 110 THR A O 1
ATOM 878 N N . ILE A 1 111 ? -4.927 -7.087 -7.651 1.00 96.00 111 ILE A N 1
ATOM 879 C CA . ILE A 1 111 ? -3.609 -7.715 -7.795 1.00 96.00 111 ILE A CA 1
ATOM 880 C C . ILE A 1 111 ? -3.683 -8.940 -8.709 1.00 96.00 111 ILE A C 1
ATOM 882 O O . ILE A 1 111 ? -2.795 -9.112 -9.541 1.00 96.00 111 ILE A O 1
ATOM 886 N N . ASP A 1 112 ? -4.748 -9.735 -8.635 1.00 94.75 112 ASP A N 1
ATOM 887 C CA . ASP A 1 112 ? -4.968 -10.873 -9.535 1.00 94.75 112 ASP A CA 1
ATOM 888 C C . ASP A 1 112 ? -5.040 -10.412 -11.000 1.00 94.75 112 ASP A C 1
ATOM 890 O O . ASP A 1 112 ? -4.344 -10.942 -11.865 1.00 94.75 112 ASP A O 1
ATOM 894 N N . ASP A 1 113 ? -5.800 -9.350 -11.281 1.00 95.44 113 ASP A N 1
ATOM 895 C CA . ASP A 1 113 ? -5.862 -8.755 -12.619 1.00 95.44 113 ASP A CA 1
ATOM 896 C C . ASP A 1 113 ? -4.509 -8.164 -13.062 1.00 95.44 113 ASP A C 1
ATOM 898 O O . ASP A 1 113 ? -4.080 -8.349 -14.202 1.00 95.44 113 ASP A O 1
ATOM 902 N N . LEU A 1 114 ? -3.784 -7.485 -12.167 1.00 95.00 114 LEU A N 1
ATOM 903 C CA . LEU A 1 114 ? -2.459 -6.942 -12.484 1.00 95.00 114 LEU A CA 1
ATOM 904 C C . LEU A 1 114 ? -1.427 -8.028 -12.791 1.00 95.00 114 LEU A C 1
ATOM 906 O O . LEU A 1 114 ? -0.659 -7.877 -13.739 1.00 95.00 114 LEU A O 1
ATOM 910 N N . THR A 1 115 ? -1.397 -9.098 -12.001 1.00 93.19 115 THR A N 1
ATOM 911 C CA . THR A 1 115 ? -0.454 -10.207 -12.194 1.00 93.19 115 THR A CA 1
ATOM 912 C C . THR A 1 115 ? -0.744 -10.964 -13.485 1.00 93.19 115 THR A C 1
ATOM 914 O O . THR A 1 115 ? 0.194 -11.308 -14.198 1.00 93.19 115 THR A O 1
ATOM 917 N N . ALA A 1 116 ? -2.019 -11.123 -13.857 1.00 92.69 116 ALA A N 1
ATOM 918 C CA . ALA A 1 116 ? -2.404 -11.673 -15.154 1.00 92.69 116 ALA A CA 1
ATOM 919 C C . ALA A 1 116 ? -1.995 -10.772 -16.337 1.00 92.69 116 ALA A C 1
ATOM 921 O O . ALA A 1 116 ? -1.664 -11.273 -17.410 1.00 92.69 116 ALA A O 1
ATOM 922 N N . ARG A 1 117 ? -2.007 -9.442 -16.161 1.00 94.12 117 ARG A N 1
ATOM 923 C CA . ARG A 1 117 ? -1.626 -8.468 -17.204 1.00 94.12 117 ARG A CA 1
ATOM 924 C C . ARG A 1 117 ? -0.115 -8.284 -17.377 1.00 94.12 117 ARG A C 1
ATOM 926 O O . ARG A 1 117 ? 0.303 -7.850 -18.448 1.00 94.12 117 ARG A O 1
ATOM 933 N N . HIS A 1 118 ? 0.686 -8.567 -16.350 1.00 93.56 118 HIS A N 1
ATOM 934 C CA . HIS A 1 118 ? 2.129 -8.285 -16.307 1.00 93.56 118 HIS A CA 1
ATOM 935 C C . HIS A 1 118 ? 2.955 -9.544 -16.047 1.00 93.56 118 HIS A C 1
ATOM 937 O O . HIS A 1 118 ? 3.718 -9.622 -15.084 1.00 93.56 118 HIS A O 1
ATOM 943 N N . GLU A 1 119 ? 2.815 -10.541 -16.917 1.00 87.69 119 GLU A N 1
ATOM 944 C CA . GLU A 1 119 ? 3.608 -11.763 -16.815 1.00 87.69 119 GLU A CA 1
ATOM 945 C C . GLU A 1 119 ? 5.106 -11.450 -16.973 1.00 87.69 119 GLU A C 1
ATOM 947 O O . GLU A 1 119 ? 5.527 -10.817 -17.941 1.00 87.69 119 GLU A O 1
ATOM 952 N N . SER A 1 120 ? 5.922 -11.900 -16.015 1.00 89.31 120 SER A N 1
ATOM 953 C CA . SER A 1 120 ? 7.384 -11.709 -16.012 1.00 89.31 120 SER A CA 1
ATOM 954 C C . SER A 1 120 ? 7.859 -10.242 -16.006 1.00 89.31 120 SER A C 1
ATOM 956 O O . SER A 1 120 ? 8.988 -9.960 -16.407 1.00 89.31 120 SER A O 1
ATOM 958 N N . ALA A 1 121 ? 7.035 -9.305 -15.522 1.00 95.56 121 ALA A N 1
ATOM 959 C CA . ALA A 1 121 ? 7.386 -7.890 -15.387 1.00 95.56 121 ALA A CA 1
ATOM 960 C C . ALA A 1 121 ? 7.379 -7.435 -13.918 1.00 95.56 121 ALA A C 1
ATOM 962 O O . ALA A 1 121 ? 6.594 -7.913 -13.102 1.00 95.56 121 ALA A O 1
ATOM 963 N N . THR A 1 122 ? 8.221 -6.453 -13.582 1.00 97.44 122 THR A N 1
ATOM 964 C CA . THR A 1 122 ? 8.133 -5.760 -12.287 1.00 97.44 122 THR A CA 1
ATOM 965 C C . THR A 1 122 ? 7.200 -4.561 -12.415 1.00 97.44 122 THR A C 1
ATOM 967 O O . THR A 1 122 ? 7.401 -3.703 -13.274 1.00 97.44 122 THR A O 1
ATOM 970 N N . VAL A 1 123 ? 6.208 -4.456 -11.533 1.00 97.94 123 VAL A N 1
ATOM 971 C CA . VAL A 1 123 ? 5.319 -3.289 -11.444 1.00 97.94 123 VAL A CA 1
ATOM 972 C C . VAL A 1 123 ? 5.464 -2.608 -10.089 1.00 97.94 123 VAL A C 1
ATOM 974 O O . VAL A 1 123 ? 5.615 -3.270 -9.063 1.00 97.94 123 VAL A O 1
ATOM 977 N N . ALA A 1 124 ? 5.414 -1.278 -10.074 1.00 98.44 124 ALA A N 1
ATOM 978 C CA . ALA A 1 124 ? 5.419 -0.495 -8.844 1.00 98.44 124 ALA A CA 1
ATOM 979 C C . ALA A 1 124 ? 3.995 -0.043 -8.507 1.00 98.44 124 ALA A C 1
ATOM 981 O O . ALA A 1 124 ? 3.311 0.543 -9.346 1.00 98.44 124 ALA A O 1
ATOM 982 N N . LEU A 1 125 ? 3.560 -0.290 -7.271 1.00 98.62 125 LEU A N 1
ATOM 983 C CA . LEU A 1 125 ? 2.261 0.146 -6.758 1.00 98.62 125 LEU A CA 1
ATOM 984 C C . LEU A 1 125 ? 2.473 1.175 -5.646 1.00 98.62 125 LEU A C 1
ATOM 986 O O . LEU A 1 125 ? 3.217 0.919 -4.700 1.00 98.62 125 LEU A O 1
ATOM 990 N N . VAL A 1 126 ? 1.793 2.318 -5.730 1.00 98.81 126 VAL A N 1
ATOM 991 C CA . VAL A 1 126 ? 1.825 3.368 -4.703 1.00 98.81 126 VAL A CA 1
ATOM 992 C C . VAL A 1 126 ? 0.445 3.484 -4.057 1.00 98.81 126 VAL A C 1
ATOM 994 O O . VAL A 1 126 ? -0.530 3.884 -4.690 1.00 98.81 126 VAL A O 1
ATOM 997 N N . THR A 1 127 ? 0.349 3.091 -2.786 1.00 98.62 127 THR A N 1
ATOM 998 C CA . THR A 1 127 ? -0.916 2.997 -2.039 1.00 98.62 127 THR A CA 1
ATOM 999 C C . THR A 1 127 ? -0.730 3.406 -0.568 1.00 98.62 127 THR A C 1
ATOM 1001 O O . THR A 1 127 ? 0.187 4.155 -0.236 1.00 98.62 127 THR A O 1
ATOM 1004 N N . HIS A 1 128 ? -1.624 2.966 0.316 1.00 98.44 128 HIS A N 1
ATOM 1005 C CA . HIS A 1 128 ? -1.799 3.455 1.677 1.00 98.44 128 HIS A CA 1
ATOM 1006 C C . HIS A 1 128 ? -1.569 2.365 2.714 1.00 98.44 128 HIS A C 1
ATOM 1008 O O . HIS A 1 128 ? -1.692 1.173 2.439 1.00 98.44 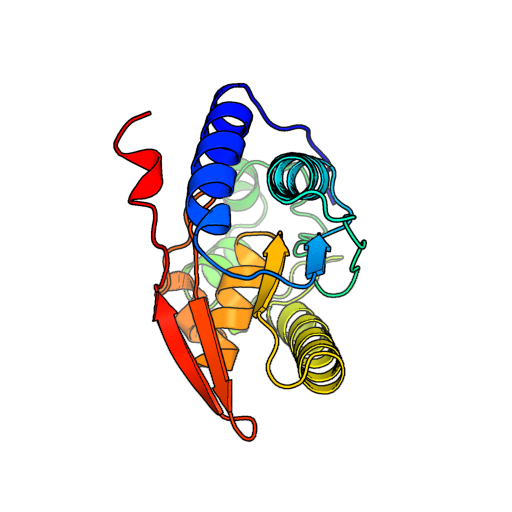128 HIS A O 1
ATOM 1014 N N . ARG A 1 129 ? -1.300 2.783 3.953 1.00 98.00 129 ARG A N 1
ATOM 1015 C CA . ARG A 1 129 ? -0.932 1.893 5.062 1.00 98.00 129 ARG A CA 1
ATOM 1016 C C . ARG A 1 129 ? -1.906 0.727 5.266 1.00 98.00 129 ARG A C 1
ATOM 1018 O O . ARG A 1 129 ? -1.446 -0.397 5.453 1.00 98.00 129 ARG A O 1
ATOM 1025 N N . VAL A 1 130 ? -3.219 0.981 5.275 1.00 98.31 130 VAL A N 1
ATOM 1026 C CA . VAL A 1 130 ? -4.215 -0.083 5.499 1.00 98.31 130 VAL A CA 1
ATOM 1027 C C . VAL A 1 130 ? -4.202 -1.078 4.345 1.00 98.31 130 VAL A C 1
ATOM 1029 O O . VAL A 1 130 ? -4.125 -2.280 4.583 1.00 98.31 130 VAL A O 1
ATOM 1032 N N . VAL A 1 131 ? -4.212 -0.575 3.110 1.00 98.62 131 VAL A N 1
ATOM 1033 C CA . VAL A 1 131 ? -4.197 -1.392 1.890 1.00 98.62 131 VAL A CA 1
ATOM 1034 C C . VAL A 1 131 ? -2.941 -2.255 1.840 1.00 98.62 131 VAL A C 1
ATOM 1036 O O . VAL A 1 131 ? -3.056 -3.461 1.639 1.00 98.62 131 VAL A O 1
ATOM 1039 N N . CYS A 1 132 ? -1.764 -1.674 2.112 1.00 98.56 132 CYS A N 1
ATOM 1040 C CA . CYS A 1 132 ? -0.514 -2.423 2.226 1.00 98.56 132 CYS A CA 1
ATOM 1041 C C . CYS A 1 132 ? -0.651 -3.548 3.251 1.00 98.56 132 CYS A C 1
ATOM 1043 O O . CYS A 1 132 ? -0.437 -4.700 2.912 1.00 98.56 132 CYS A O 1
ATOM 1045 N N . LYS A 1 133 ? -1.054 -3.256 4.491 1.00 98.62 133 LYS A N 1
ATOM 1046 C CA . LYS A 1 133 ? -1.167 -4.280 5.544 1.00 98.62 133 LYS A CA 1
ATOM 1047 C C . LYS A 1 133 ? -2.133 -5.408 5.182 1.00 98.62 133 LYS A C 1
ATOM 1049 O O . LYS A 1 133 ? -1.800 -6.569 5.393 1.00 98.62 133 LYS A O 1
ATOM 1054 N N . VAL A 1 134 ? -3.300 -5.081 4.628 1.00 98.69 134 VAL A N 1
ATOM 1055 C CA . VAL A 1 134 ? -4.290 -6.080 4.198 1.00 98.69 134 VAL A CA 1
ATOM 1056 C C . VAL A 1 134 ? -3.736 -6.947 3.068 1.00 98.69 134 VAL A C 1
ATOM 1058 O O . VAL A 1 134 ? -3.836 -8.173 3.132 1.00 98.69 134 VAL A O 1
ATOM 1061 N N . LEU A 1 135 ? -3.105 -6.329 2.066 1.00 98.31 135 LEU A N 1
ATOM 1062 C CA . LEU A 1 135 ? -2.485 -7.050 0.959 1.00 98.31 135 LEU A CA 1
ATOM 1063 C C . LEU A 1 135 ? -1.330 -7.937 1.440 1.00 98.31 135 LEU A C 1
ATOM 1065 O O . LEU A 1 135 ? -1.239 -9.090 1.038 1.00 98.31 135 LEU A O 1
ATOM 1069 N N . LEU A 1 136 ? -0.488 -7.439 2.344 1.00 98.44 136 LEU A N 1
ATOM 1070 C CA . LEU A 1 136 ? 0.612 -8.197 2.938 1.00 98.44 136 LEU A CA 1
ATOM 1071 C C . LEU A 1 136 ? 0.100 -9.404 3.723 1.00 98.44 136 LEU A C 1
ATOM 1073 O O . LEU A 1 136 ? 0.638 -10.494 3.553 1.00 98.44 136 LEU A O 1
ATOM 1077 N N . CYS A 1 137 ? -0.959 -9.245 4.527 1.00 98.50 137 CYS A N 1
ATOM 1078 C CA . CYS A 1 137 ? -1.606 -10.388 5.167 1.00 98.50 137 CYS A CA 1
ATOM 1079 C C . CYS A 1 137 ? -2.039 -11.419 4.118 1.00 98.50 137 CYS A C 1
ATOM 1081 O O . CYS A 1 137 ? -1.711 -12.592 4.252 1.00 98.50 137 CYS A O 1
ATOM 1083 N N . HIS A 1 138 ? -2.724 -10.992 3.055 1.00 97.94 138 HIS A N 1
ATOM 1084 C CA . HIS A 1 138 ? -3.175 -11.899 2.001 1.00 97.94 138 HIS A CA 1
ATOM 1085 C C . HIS A 1 138 ? -2.021 -12.641 1.310 1.00 97.94 138 HIS A C 1
ATOM 1087 O O . HIS A 1 138 ? -2.043 -13.869 1.265 1.00 97.94 138 HIS A O 1
ATOM 1093 N N . LEU A 1 139 ? -1.000 -11.922 0.835 1.00 97.38 139 LEU A N 1
ATOM 1094 C CA . LEU A 1 139 ? 0.139 -12.509 0.120 1.00 97.38 139 LEU A CA 1
ATOM 1095 C C . LEU A 1 139 ? 0.968 -13.458 1.001 1.00 97.38 139 LEU A C 1
ATOM 1097 O O . LEU A 1 139 ? 1.605 -14.367 0.482 1.00 97.38 139 LEU A O 1
ATOM 1101 N N . LEU A 1 140 ? 0.941 -13.277 2.325 1.00 97.00 140 LEU A N 1
ATOM 1102 C CA . LEU A 1 140 ? 1.603 -14.156 3.298 1.00 97.00 140 LEU A CA 1
ATOM 1103 C C . LEU A 1 140 ? 0.707 -15.301 3.807 1.00 97.00 140 LEU A C 1
ATOM 1105 O O . LEU A 1 140 ? 1.125 -16.055 4.684 1.00 97.00 140 LEU A O 1
ATOM 1109 N N . GLY A 1 141 ? -0.523 -15.439 3.299 1.00 96.94 141 GLY A N 1
ATOM 1110 C CA . GLY A 1 141 ? -1.470 -16.467 3.747 1.00 96.94 141 GLY A CA 1
ATOM 1111 C C . GLY A 1 141 ? -2.072 -16.215 5.137 1.00 96.94 141 GLY A C 1
ATOM 1112 O O . GLY A 1 141 ? -2.590 -17.139 5.760 1.00 96.94 141 GLY A O 1
ATOM 1113 N N . LEU A 1 142 ? -2.014 -14.977 5.630 1.00 98.06 142 LEU A N 1
ATOM 1114 C CA . LEU A 1 142 ? -2.552 -14.546 6.920 1.00 98.06 142 LEU A CA 1
ATOM 1115 C C . LEU A 1 142 ? -3.951 -13.933 6.769 1.00 98.06 142 LEU A C 1
ATOM 1117 O O . LEU A 1 142 ? -4.275 -13.266 5.779 1.00 98.06 142 LEU A O 1
ATOM 1121 N N . ASP A 1 143 ? -4.785 -14.092 7.792 1.00 98.12 143 ASP A N 1
ATOM 1122 C CA . ASP A 1 143 ? -6.059 -13.378 7.896 1.00 98.12 143 ASP A CA 1
ATOM 1123 C C . ASP A 1 143 ? -5.878 -11.930 8.408 1.00 98.12 143 ASP A C 1
ATOM 1125 O O . ASP A 1 143 ? -4.788 -11.489 8.789 1.00 98.12 143 ASP A O 1
ATOM 1129 N N . ASN A 1 144 ? -6.970 -11.162 8.429 1.00 98.38 144 ASN A N 1
ATOM 1130 C CA . ASN A 1 144 ? -6.951 -9.766 8.873 1.00 98.38 144 ASN A CA 1
ATOM 1131 C C . ASN A 1 144 ? -6.710 -9.598 10.389 1.00 98.38 144 ASN A C 1
ATOM 1133 O O . ASN A 1 144 ? -6.468 -8.477 10.834 1.00 98.38 144 ASN A O 1
ATOM 1137 N N . SER A 1 145 ? -6.726 -10.665 11.201 1.00 98.12 145 SER A N 1
ATOM 1138 C CA . SER A 1 145 ? -6.409 -10.561 12.637 1.00 98.12 145 SER A CA 1
ATOM 1139 C C . SER A 1 145 ? -4.928 -10.249 12.889 1.00 98.12 145 SER A C 1
ATOM 1141 O O . SER A 1 145 ? -4.568 -9.696 13.928 1.00 98.12 145 SER A O 1
ATOM 1143 N N . HIS A 1 146 ? -4.075 -10.495 11.892 1.00 98.38 146 HIS A N 1
ATOM 1144 C CA . HIS A 1 146 ? -2.639 -10.220 11.926 1.00 98.38 146 HIS A CA 1
ATOM 1145 C C . HIS A 1 146 ? -2.284 -8.781 11.501 1.00 98.38 146 HIS A C 1
ATOM 1147 O O . HIS A 1 146 ? -1.114 -8.406 11.502 1.00 98.38 146 HIS A O 1
ATOM 1153 N N . PHE A 1 147 ? -3.275 -7.938 11.187 1.00 98.25 147 PHE A N 1
ATOM 1154 C CA . PHE A 1 147 ? -3.094 -6.578 10.653 1.00 98.25 147 PHE A CA 1
ATOM 1155 C C . PHE A 1 147 ? -2.135 -5.685 11.470 1.00 98.25 147 PHE A C 1
ATOM 1157 O O . PHE A 1 147 ? -1.372 -4.881 10.917 1.00 98.25 147 PHE A O 1
ATOM 1164 N N . TRP A 1 148 ? -2.145 -5.818 12.799 1.00 97.50 148 TRP A N 1
ATOM 1165 C CA . TRP A 1 148 ? -1.263 -5.051 13.690 1.00 97.50 148 TRP A CA 1
ATOM 1166 C C . TRP A 1 148 ? 0.113 -5.665 13.919 1.00 97.50 148 TRP A C 1
ATOM 1168 O O . TRP A 1 148 ? 0.972 -4.998 14.487 1.00 97.50 148 TRP A O 1
ATOM 1178 N N . GLN A 1 149 ? 0.348 -6.885 13.443 1.00 97.62 149 GLN A N 1
ATOM 1179 C CA . GLN A 1 149 ? 1.644 -7.556 13.544 1.00 97.62 149 GLN A CA 1
ATOM 1180 C C . GLN A 1 149 ? 2.611 -7.115 12.432 1.00 97.62 149 GLN A C 1
ATOM 1182 O O . GLN A 1 149 ? 3.808 -7.365 12.519 1.00 97.62 149 GLN A O 1
ATOM 1187 N N . ILE A 1 150 ? 2.105 -6.421 11.404 1.00 96.25 150 ILE A N 1
ATOM 1188 C CA . ILE A 1 150 ? 2.881 -5.944 10.256 1.00 96.25 150 ILE A CA 1
ATOM 1189 C C . ILE A 1 150 ? 3.079 -4.427 10.368 1.00 96.25 150 ILE A C 1
ATOM 1191 O O . ILE A 1 150 ? 2.112 -3.659 10.373 1.00 96.25 150 ILE A O 1
ATOM 1195 N N . ALA A 1 151 ? 4.328 -3.970 10.458 1.00 97.12 151 ALA A N 1
ATOM 1196 C CA . ALA A 1 151 ? 4.671 -2.546 10.400 1.00 97.12 151 ALA A CA 1
ATOM 1197 C C . ALA A 1 151 ? 4.604 -2.027 8.955 1.00 97.12 151 ALA A C 1
ATOM 1199 O O . ALA A 1 151 ? 4.885 -2.782 8.029 1.00 97.12 151 ALA A O 1
ATOM 1200 N N . GLN A 1 152 ? 4.211 -0.761 8.772 1.00 97.81 152 GLN A N 1
ATOM 1201 C CA . GLN A 1 152 ? 4.174 -0.074 7.474 1.00 97.81 152 GLN A CA 1
ATOM 1202 C C . GLN A 1 152 ? 4.448 1.425 7.668 1.00 97.81 152 GLN A C 1
ATOM 1204 O O . GLN A 1 152 ? 3.570 2.190 8.105 1.00 97.81 152 GLN A O 1
ATOM 1209 N N . ASP A 1 153 ? 5.676 1.815 7.351 1.00 98.06 153 ASP A N 1
ATOM 1210 C CA . ASP A 1 153 ? 6.185 3.179 7.434 1.00 98.06 153 ASP A CA 1
ATOM 1211 C C . ASP A 1 153 ? 5.946 3.953 6.132 1.00 98.06 153 ASP A C 1
ATOM 1213 O O . ASP A 1 153 ? 5.629 3.386 5.083 1.00 98.06 153 ASP A O 1
ATOM 1217 N N . ALA A 1 154 ? 6.062 5.281 6.198 1.00 97.56 154 ALA A N 1
ATOM 1218 C CA . ALA A 1 154 ? 5.930 6.126 5.017 1.00 97.56 154 ALA A CA 1
ATOM 1219 C C . ALA A 1 154 ? 7.014 5.772 3.990 1.00 97.56 154 ALA A C 1
ATOM 1221 O O . ALA A 1 154 ? 8.185 5.634 4.339 1.00 97.56 154 ALA A O 1
ATOM 1222 N N . THR A 1 155 ? 6.620 5.624 2.722 1.00 98.00 155 THR A N 1
ATOM 1223 C CA . THR A 1 155 ? 7.501 5.258 1.592 1.00 98.00 155 THR A CA 1
ATOM 1224 C C . THR A 1 155 ? 8.283 3.947 1.756 1.00 98.00 155 THR A C 1
ATOM 1226 O O . THR A 1 155 ? 9.203 3.676 0.988 1.00 98.00 155 THR A O 1
ATOM 1229 N N . ALA A 1 156 ? 7.914 3.099 2.720 1.00 98.44 156 ALA A N 1
ATOM 1230 C CA . ALA A 1 156 ? 8.539 1.797 2.879 1.00 98.44 156 ALA A CA 1
ATOM 1231 C C . ALA A 1 156 ? 8.309 0.916 1.642 1.00 98.44 156 ALA A C 1
ATOM 1233 O O . ALA A 1 156 ? 7.231 0.921 1.043 1.00 98.44 156 ALA A O 1
ATOM 1234 N N . ILE A 1 157 ? 9.324 0.136 1.275 1.00 98.69 157 ILE A N 1
ATOM 1235 C CA . ILE A 1 157 ? 9.258 -0.783 0.140 1.00 98.69 157 ILE A CA 1
ATOM 1236 C C . ILE A 1 157 ? 8.893 -2.175 0.643 1.00 98.69 157 ILE A C 1
ATOM 1238 O O . ILE A 1 157 ? 9.540 -2.726 1.537 1.00 98.69 157 ILE A O 1
ATOM 1242 N N . ASN A 1 158 ? 7.878 -2.759 0.015 1.00 98.69 158 ASN A N 1
ATOM 1243 C CA . ASN A 1 158 ? 7.583 -4.179 0.104 1.00 98.69 158 ASN A CA 1
ATOM 1244 C C . ASN A 1 158 ? 7.799 -4.779 -1.290 1.00 98.69 158 ASN A C 1
ATOM 1246 O O . ASN A 1 158 ? 7.293 -4.226 -2.267 1.00 98.69 158 ASN A O 1
ATOM 1250 N N . LEU A 1 159 ? 8.555 -5.871 -1.389 1.00 98.19 159 LEU A N 1
ATOM 1251 C CA . LEU A 1 159 ? 8.865 -6.532 -2.657 1.00 98.19 159 LEU A CA 1
ATOM 1252 C C . LEU A 1 159 ? 8.428 -7.991 -2.588 1.00 98.19 159 LEU A C 1
ATOM 1254 O O . LEU A 1 159 ? 8.825 -8.718 -1.675 1.00 98.19 159 LEU A O 1
ATOM 1258 N N . PHE A 1 160 ? 7.611 -8.384 -3.561 1.00 97.69 160 PHE A N 1
ATOM 1259 C CA . PHE A 1 160 ? 7.099 -9.737 -3.717 1.00 97.69 160 PHE A CA 1
ATOM 1260 C C . PHE A 1 160 ? 7.410 -10.249 -5.117 1.00 97.69 160 PHE A C 1
ATOM 1262 O O . PHE A 1 160 ? 7.236 -9.530 -6.098 1.00 97.69 160 PHE A O 1
ATOM 1269 N N . GLU A 1 161 ? 7.820 -11.506 -5.189 1.00 96.25 161 GLU A N 1
ATOM 1270 C CA . GLU A 1 161 ? 7.924 -12.278 -6.421 1.00 96.25 161 GLU A CA 1
ATOM 1271 C C . GLU A 1 161 ? 6.714 -13.208 -6.495 1.00 96.25 161 GLU A C 1
ATOM 1273 O O . GLU A 1 161 ? 6.455 -13.957 -5.551 1.00 96.25 161 GLU A O 1
ATOM 1278 N N . ILE A 1 162 ? 5.941 -13.133 -7.579 1.00 94.38 162 ILE A N 1
ATOM 1279 C CA . ILE A 1 162 ? 4.727 -13.936 -7.757 1.00 94.38 162 ILE A CA 1
ATOM 1280 C C . ILE A 1 162 ? 4.951 -14.896 -8.921 1.00 94.38 162 ILE A C 1
ATOM 1282 O O . ILE A 1 162 ? 5.063 -14.470 -10.067 1.00 94.38 162 ILE A O 1
ATOM 1286 N N . THR A 1 163 ? 4.980 -16.192 -8.616 1.00 89.62 163 THR A N 1
ATOM 1287 C CA . THR A 1 163 ? 5.214 -17.268 -9.589 1.00 89.62 163 THR A CA 1
ATOM 1288 C C . THR A 1 163 ? 4.132 -18.322 -9.420 1.00 89.62 163 THR A C 1
ATOM 1290 O O . THR A 1 163 ? 3.933 -18.821 -8.313 1.00 89.62 163 THR A O 1
ATOM 1293 N N . GLU A 1 164 ? 3.411 -18.655 -10.496 1.00 86.56 164 GLU A N 1
ATOM 1294 C CA . GLU A 1 164 ? 2.315 -19.645 -10.472 1.00 86.56 164 GLU A CA 1
ATOM 1295 C C . GLU A 1 164 ? 1.284 -19.377 -9.352 1.00 86.56 164 GLU A C 1
ATOM 1297 O O . GLU A 1 164 ? 0.834 -20.284 -8.650 1.00 86.56 164 GLU A O 1
ATOM 1302 N N . GLY A 1 165 ? 0.953 -18.099 -9.129 1.00 83.69 165 GLY A N 1
ATOM 1303 C CA . GLY A 1 165 ? 0.016 -17.666 -8.085 1.00 83.69 165 GLY A CA 1
ATOM 1304 C C . GLY A 1 165 ? 0.558 -17.740 -6.652 1.00 83.69 165 GLY A C 1
ATOM 1305 O O . GLY A 1 165 ? -0.171 -17.449 -5.707 1.00 83.69 165 GLY A O 1
ATOM 1306 N N . LYS A 1 166 ? 1.829 -18.109 -6.455 1.00 90.56 166 LYS A N 1
ATOM 1307 C CA . LYS A 1 166 ? 2.485 -18.118 -5.143 1.00 90.56 166 LYS A CA 1
ATOM 1308 C C . LYS A 1 166 ? 3.341 -16.874 -4.972 1.00 90.56 166 LYS A C 1
ATOM 1310 O O . LYS A 1 166 ? 4.248 -16.632 -5.764 1.00 90.56 166 LYS A O 1
ATOM 1315 N N . ALA A 1 167 ? 3.071 -16.122 -3.912 1.00 95.69 167 ALA A N 1
ATOM 1316 C CA . ALA A 1 167 ? 3.822 -14.927 -3.564 1.00 95.69 167 ALA A CA 1
ATOM 1317 C C . ALA A 1 167 ? 4.975 -15.255 -2.599 1.00 95.69 167 ALA A C 1
ATOM 1319 O O . ALA A 1 167 ? 4.780 -15.905 -1.573 1.00 95.69 167 ALA A O 1
ATOM 1320 N N . THR A 1 168 ? 6.174 -14.769 -2.911 1.00 97.31 168 THR A N 1
ATOM 1321 C CA . THR A 1 168 ? 7.370 -14.849 -2.066 1.00 97.31 168 THR A CA 1
ATOM 1322 C C . THR A 1 168 ? 7.809 -13.441 -1.697 1.00 97.31 168 THR A C 1
ATOM 1324 O O . THR A 1 168 ? 8.087 -12.632 -2.577 1.00 97.31 168 THR A O 1
ATOM 1327 N N . VAL A 1 169 ? 7.879 -13.133 -0.402 1.00 97.75 169 VAL A N 1
ATOM 1328 C CA . VAL A 1 169 ? 8.358 -11.829 0.073 1.00 97.75 169 VAL A CA 1
ATOM 1329 C C . VAL A 1 169 ? 9.886 -11.793 0.093 1.00 97.75 169 VAL A C 1
ATOM 1331 O O . VAL A 1 169 ? 10.525 -12.674 0.665 1.00 97.75 169 VAL A O 1
ATOM 1334 N N . THR A 1 170 ? 10.480 -10.758 -0.497 1.00 97.38 170 THR A N 1
ATOM 1335 C CA . THR A 1 170 ? 11.937 -10.530 -0.479 1.00 97.38 170 THR A CA 1
ATOM 1336 C C . THR A 1 170 ? 12.317 -9.278 0.304 1.00 97.38 170 THR A C 1
ATOM 1338 O O . THR A 1 170 ? 13.394 -9.231 0.896 1.00 97.38 170 THR A O 1
ATOM 1341 N N . LEU A 1 171 ? 11.422 -8.286 0.375 1.00 98.19 171 LEU A N 1
ATOM 1342 C CA . LEU A 1 171 ? 11.538 -7.114 1.244 1.00 98.19 171 LEU A CA 1
ATOM 1343 C C . LEU A 1 171 ? 10.194 -6.841 1.919 1.00 98.19 171 LEU A C 1
ATOM 1345 O O . LEU A 1 171 ? 9.152 -6.877 1.265 1.00 98.19 171 LEU A O 1
ATOM 1349 N N . LEU A 1 172 ? 10.225 -6.513 3.208 1.00 98.19 172 LEU A N 1
ATOM 1350 C CA . LEU A 1 172 ? 9.044 -6.147 3.984 1.00 98.19 172 LEU A CA 1
ATOM 1351 C C . LEU A 1 172 ? 9.358 -4.906 4.819 1.00 98.19 172 LEU A C 1
ATOM 1353 O O . LEU A 1 172 ? 10.283 -4.931 5.629 1.00 98.19 172 LEU A O 1
ATOM 1357 N N . ASN A 1 173 ? 8.580 -3.839 4.626 1.00 98.19 173 ASN A N 1
ATOM 1358 C CA . ASN A 1 173 ? 8.748 -2.550 5.298 1.00 98.19 173 ASN A CA 1
ATOM 1359 C C . ASN A 1 173 ? 10.194 -1.996 5.226 1.00 98.19 173 ASN A C 1
ATOM 1361 O O . ASN A 1 173 ? 10.712 -1.465 6.210 1.00 98.19 173 ASN A O 1
ATOM 1365 N N . ASP A 1 174 ? 10.874 -2.138 4.079 1.00 98.50 174 ASP A N 1
ATOM 1366 C CA . ASP A 1 174 ? 12.247 -1.644 3.915 1.00 98.50 174 ASP A CA 1
ATOM 1367 C C . ASP A 1 174 ? 12.273 -0.117 3.775 1.00 98.50 174 ASP A C 1
ATOM 1369 O O . ASP A 1 174 ? 11.751 0.455 2.817 1.00 98.50 174 ASP A O 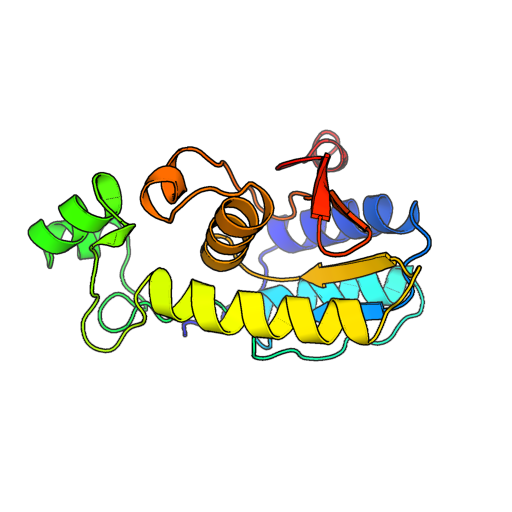1
ATOM 1373 N N . THR A 1 175 ? 12.947 0.543 4.715 1.00 98.31 175 THR A N 1
ATOM 1374 C CA . THR A 1 175 ? 13.149 2.000 4.748 1.00 98.31 175 THR A CA 1
ATOM 1375 C C . THR A 1 175 ? 14.627 2.380 4.679 1.00 98.31 175 THR A C 1
ATOM 1377 O O . THR A 1 175 ? 15.001 3.512 4.980 1.00 98.31 175 THR A O 1
ATOM 1380 N N . CYS A 1 176 ? 15.514 1.467 4.260 1.00 97.88 176 CYS A N 1
ATOM 1381 C CA . CYS A 1 176 ? 16.959 1.722 4.254 1.00 97.88 176 CYS A CA 1
ATOM 1382 C C . CYS A 1 176 ? 17.367 2.949 3.421 1.00 97.88 176 CYS A C 1
ATOM 1384 O O . CYS A 1 176 ? 18.345 3.614 3.754 1.00 97.88 176 CYS A O 1
ATOM 1386 N N . HIS A 1 177 ? 16.604 3.276 2.376 1.00 97.44 177 HIS A N 1
ATOM 1387 C CA . HIS A 1 177 ? 16.812 4.455 1.533 1.00 97.44 177 HIS A CA 1
ATOM 1388 C C . HIS A 1 177 ? 16.539 5.788 2.254 1.00 97.44 177 HIS A C 1
ATOM 1390 O O . HIS A 1 177 ? 17.014 6.827 1.805 1.00 97.44 177 HIS A O 1
ATOM 1396 N N . LEU A 1 178 ? 15.833 5.760 3.387 1.00 97.50 178 LEU A N 1
ATOM 1397 C CA . LEU A 1 178 ? 15.531 6.936 4.204 1.00 97.50 178 LEU A CA 1
ATOM 1398 C C . LEU A 1 178 ? 16.608 7.235 5.250 1.00 97.50 178 LEU A C 1
ATOM 1400 O O . LEU A 1 178 ? 16.596 8.308 5.834 1.00 97.50 178 LEU A O 1
ATOM 1404 N N . ARG A 1 179 ? 17.562 6.323 5.491 1.00 93.38 179 ARG A N 1
ATOM 1405 C CA . ARG A 1 179 ? 18.586 6.487 6.546 1.00 93.38 179 ARG A CA 1
ATOM 1406 C C . ARG A 1 179 ? 19.512 7.690 6.344 1.00 93.38 179 ARG A C 1
ATOM 1408 O O . ARG A 1 179 ? 20.220 8.059 7.272 1.00 93.38 179 ARG A O 1
ATOM 1415 N N . ALA A 1 180 ? 19.554 8.238 5.132 1.00 81.56 180 ALA A N 1
ATOM 1416 C CA . ALA A 1 180 ? 20.384 9.382 4.768 1.00 81.56 180 ALA A CA 1
ATOM 1417 C C . ALA A 1 180 ? 19.619 10.722 4.759 1.00 81.56 180 ALA A C 1
ATOM 1419 O O . ALA A 1 180 ? 20.211 11.738 4.394 1.00 81.56 180 ALA A O 1
ATOM 1420 N N . LEU A 1 181 ? 18.322 10.723 5.096 1.00 84.06 181 LEU A N 1
ATOM 1421 C CA . LEU A 1 181 ? 17.482 11.925 5.178 1.00 84.06 181 LEU A CA 1
ATOM 1422 C C . LEU A 1 181 ? 17.518 12.557 6.570 1.00 84.06 181 LEU A C 1
ATOM 1424 O O . LEU A 1 181 ? 17.391 13.807 6.600 1.00 84.06 181 LEU A O 1
#

InterPro domains:
  IPR013078 Histidine phosphatase superfamily, clade-1 [PF00300] (1-175)
  IPR013078 Histidine phosphatase superfamily, clade-1 [cd07067] (1-174)
  IPR029033 Histidine phosphatase superfamily [G3DSA:3.40.50.1240] (1-181)
  IPR029033 Histidine phosphatase superfamily [SSF53254] (1-179)
  IPR050275 Phosphoglycerate Mutase/Ph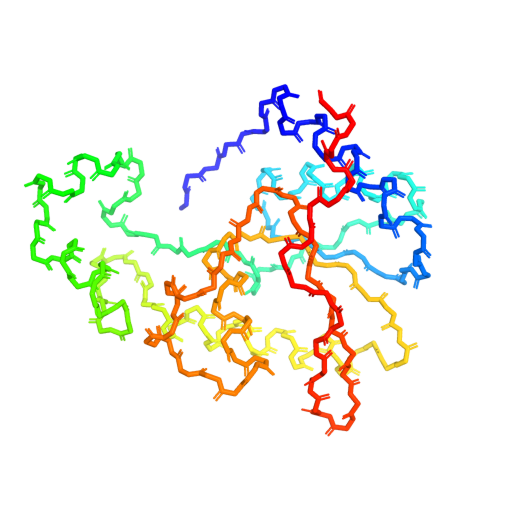osphatase [PTHR48100] (3-163)

Foldseek 3Di:
DDADADDPLLLVLLLLLLVVPVVDQAPEEEFAPGRSLVSSRVSNCVSVVHDYHYDNLQEDWFQAVCPPPDLVCCCVVPVPLNVCVVQPQQPRDRVRTDRLVNNLVSNVVRVVVVCVVAPPHHHHYGHDLSSVLSVVCVLVVHDCSCSVVADADRSFDWDWDADPNHTDTPDGRHSVSVPVD

Organism: NCBI:txid412755

Solvent-accessible surface area (backbone atoms only — not comparable to full-atom values): 10242 Å² total; per-residue (Å²): 125,84,76,52,76,67,52,76,67,51,50,55,45,27,51,34,40,26,62,57,52,66,77,50,79,64,76,48,38,36,15,12,75,45,51,44,26,39,54,38,35,48,48,30,19,64,76,67,75,46,70,73,42,78,34,72,51,46,39,65,74,40,50,32,82,50,58,90,54,51,75,66,53,42,44,71,78,36,46,71,60,43,49,27,51,76,78,38,38,60,74,33,74,43,64,88,35,47,33,60,63,55,53,37,56,42,34,50,57,43,49,54,54,49,52,72,73,40,72,99,54,44,69,45,77,32,63,36,64,64,46,49,36,45,49,51,26,51,56,70,77,42,61,58,72,52,44,84,79,52,77,69,58,89,74,35,41,69,40,73,50,74,56,98,90,43,55,44,79,79,40,73,52,43,51,76,64,56,77,85,113

Radius of gyration: 16.47 Å; Cα contacts (8 Å, |Δi|>4): 280; chains: 1; bounding box: 41×38×40 Å

Mean predicted aligned error: 2.69 Å

pLDDT: mean 96.97, std 2.93, range [81.56, 98.81]